Protein AF-A0A351TGR1-F1 (afdb_monomer_lite)

Structure (mmCIF, N/CA/C/O backbone):
data_AF-A0A351TGR1-F1
#
_entry.id   AF-A0A351TGR1-F1
#
loop_
_atom_site.group_PDB
_atom_site.id
_atom_site.type_symbol
_atom_site.label_atom_id
_atom_site.label_alt_id
_atom_site.label_comp_id
_atom_site.label_asym_id
_atom_site.label_entity_id
_atom_site.label_seq_id
_atom_site.pdbx_PDB_ins_code
_atom_site.Cartn_x
_atom_site.Cartn_y
_atom_site.Cartn_z
_atom_site.occupancy
_atom_site.B_iso_or_equiv
_atom_site.auth_seq_id
_atom_site.auth_comp_id
_atom_site.auth_asym_id
_atom_site.auth_atom_id
_atom_site.pdbx_PDB_model_num
ATOM 1 N N . MET A 1 1 ? -14.514 -17.750 20.658 1.00 65.75 1 MET A N 1
ATOM 2 C CA . MET A 1 1 ? -14.530 -16.824 19.511 1.00 65.75 1 MET A CA 1
ATOM 3 C C . MET A 1 1 ? -13.493 -17.333 18.534 1.00 65.75 1 MET A C 1
ATOM 5 O O . MET A 1 1 ? -12.395 -17.645 18.977 1.00 65.75 1 MET A O 1
ATOM 9 N N . THR A 1 2 ? -13.863 -17.514 17.273 1.00 87.12 2 THR A N 1
ATOM 10 C CA . THR A 1 2 ? -12.945 -17.979 16.228 1.00 87.12 2 THR A CA 1
ATOM 11 C C . THR A 1 2 ? -12.500 -16.753 15.448 1.00 87.12 2 THR A C 1
ATOM 13 O O . THR A 1 2 ? -13.351 -15.950 15.073 1.00 87.12 2 THR A O 1
ATOM 16 N N . ILE A 1 3 ? -11.196 -16.579 15.259 1.00 91.75 3 ILE A N 1
ATOM 17 C CA . ILE A 1 3 ? -10.653 -15.499 14.432 1.00 91.75 3 ILE A CA 1
ATOM 18 C C . ILE A 1 3 ? -10.722 -15.990 12.978 1.00 91.75 3 ILE A C 1
ATOM 20 O O . ILE A 1 3 ? -10.218 -17.086 12.720 1.00 91.75 3 ILE A O 1
ATOM 24 N N . PRO A 1 4 ? -11.380 -15.274 12.050 1.00 94.56 4 PRO A N 1
ATOM 25 C CA . PRO A 1 4 ? -11.335 -15.621 10.634 1.00 94.56 4 PRO A CA 1
ATOM 26 C C . PRO A 1 4 ? -9.905 -15.537 10.097 1.00 94.56 4 PRO A C 1
ATOM 28 O O . PRO A 1 4 ? -9.169 -14.621 10.449 1.00 94.56 4 PRO A O 1
ATOM 31 N N . VAL A 1 5 ? -9.515 -16.493 9.254 1.00 95.81 5 VAL A N 1
ATOM 32 C CA . VAL A 1 5 ? -8.155 -16.592 8.706 1.00 95.81 5 VAL A CA 1
ATOM 33 C C . VAL A 1 5 ? -8.234 -16.797 7.196 1.00 95.81 5 VAL A C 1
ATOM 35 O O . VAL A 1 5 ? -9.019 -17.624 6.729 1.00 95.81 5 VAL A O 1
ATOM 38 N N . CYS A 1 6 ? -7.418 -16.045 6.458 1.00 96.19 6 CYS A N 1
ATOM 39 C CA . CYS A 1 6 ? -7.123 -16.232 5.038 1.00 96.19 6 CYS A CA 1
ATOM 40 C C . CYS A 1 6 ? -5.662 -16.687 4.943 1.00 96.19 6 CYS A C 1
ATOM 42 O O . CYS A 1 6 ? -4.825 -16.160 5.673 1.00 96.19 6 CYS A O 1
ATOM 44 N N . LEU A 1 7 ? -5.367 -17.655 4.082 1.00 95.75 7 LEU A N 1
ATOM 45 C CA . LEU A 1 7 ? -4.000 -17.959 3.667 1.00 95.75 7 LEU A CA 1
ATOM 46 C C . LEU A 1 7 ? -3.906 -17.587 2.195 1.00 95.75 7 LEU A C 1
ATOM 48 O O . LEU A 1 7 ? -4.813 -17.929 1.433 1.00 95.75 7 LEU A O 1
ATOM 52 N N . VAL A 1 8 ? -2.843 -16.884 1.840 1.00 94.75 8 VAL A N 1
ATOM 53 C CA . VAL A 1 8 ? -2.588 -16.375 0.493 1.00 94.75 8 VAL A CA 1
ATOM 54 C C . VAL A 1 8 ? -1.218 -16.832 0.017 1.00 94.75 8 VAL A C 1
ATOM 56 O O . VAL A 1 8 ? -0.392 -17.229 0.842 1.00 94.75 8 VAL A O 1
ATOM 59 N N . GLU A 1 9 ? -1.012 -16.840 -1.297 1.00 91.94 9 GLU A N 1
ATOM 60 C CA . GLU A 1 9 ? 0.265 -17.240 -1.895 1.00 91.94 9 GLU A CA 1
ATOM 61 C C . GLU A 1 9 ? 1.221 -16.052 -1.994 1.00 91.94 9 GLU A C 1
ATOM 63 O O . GLU A 1 9 ? 2.366 -16.160 -1.567 1.00 91.94 9 GLU A O 1
ATOM 68 N N . GLU A 1 10 ? 0.729 -14.920 -2.498 1.00 91.69 10 GLU A N 1
ATOM 69 C CA . GLU A 1 10 ? 1.489 -13.677 -2.645 1.00 91.69 10 GLU A CA 1
ATOM 70 C C . GLU A 1 10 ? 0.967 -12.614 -1.681 1.00 91.69 10 GLU A C 1
ATOM 72 O O . GLU A 1 10 ? -0.229 -12.530 -1.397 1.00 91.69 10 GLU A O 1
ATOM 77 N N . HIS A 1 11 ? 1.848 -11.753 -1.184 1.00 92.00 11 HIS A N 1
ATOM 78 C CA . HIS A 1 11 ? 1.487 -10.853 -0.091 1.00 92.00 11 HIS A CA 1
ATOM 79 C C . HIS A 1 11 ? 0.409 -9.822 -0.454 1.00 92.00 11 HIS A C 1
ATOM 81 O O . HIS A 1 11 ? -0.517 -9.588 0.326 1.00 92.00 11 HIS A O 1
ATOM 87 N N . HIS A 1 12 ? 0.419 -9.307 -1.690 1.00 95.25 12 HIS A N 1
ATOM 88 C CA . HIS A 1 12 ? -0.613 -8.375 -2.167 1.00 95.25 12 HIS A CA 1
ATOM 89 C C . HIS A 1 12 ? -2.033 -8.959 -2.176 1.00 95.25 12 HIS A C 1
ATOM 91 O O . HIS A 1 12 ? -3.015 -8.214 -2.220 1.00 95.25 12 HIS A O 1
ATOM 97 N N . GLU A 1 13 ? -2.179 -10.285 -2.126 1.00 97.50 13 GLU A N 1
ATOM 98 C CA . GLU A 1 13 ? -3.476 -10.964 -2.102 1.00 97.50 13 GLU A CA 1
ATOM 99 C C . GLU A 1 13 ? -4.213 -10.727 -0.778 1.00 97.50 13 GLU A C 1
ATOM 101 O O . GLU A 1 13 ? -5.445 -10.834 -0.717 1.00 97.50 13 GLU A O 1
ATOM 106 N N . ALA A 1 14 ? -3.490 -10.308 0.271 1.00 97.38 14 ALA A N 1
ATOM 107 C CA . ALA A 1 14 ? -4.081 -9.818 1.511 1.00 97.38 14 ALA A CA 1
ATOM 108 C C . ALA A 1 14 ? -5.154 -8.751 1.235 1.00 97.38 14 ALA A C 1
ATOM 110 O O . ALA A 1 14 ? -6.211 -8.767 1.873 1.00 97.38 14 ALA A O 1
ATOM 111 N N . TYR A 1 15 ? -4.948 -7.908 0.215 1.00 98.06 15 TYR A N 1
ATOM 112 C CA . TYR A 1 15 ? -5.901 -6.885 -0.204 1.00 98.06 15 TYR A CA 1
ATOM 113 C C . TYR A 1 15 ? -7.293 -7.457 -0.502 1.00 98.06 15 TYR A C 1
ATOM 115 O O . TYR A 1 15 ? -8.290 -7.012 0.078 1.00 98.06 15 TYR A O 1
ATOM 123 N N . PHE A 1 16 ? -7.398 -8.487 -1.352 1.00 98.00 16 PHE A N 1
ATOM 124 C CA . PHE A 1 16 ? -8.707 -9.074 -1.636 1.00 98.00 16 PHE A CA 1
ATOM 125 C C . PHE A 1 16 ? -9.240 -9.889 -0.452 1.00 98.00 16 PHE A C 1
ATOM 127 O O . PHE A 1 16 ? -10.457 -9.980 -0.287 1.00 98.00 16 PHE A O 1
ATOM 134 N N . CYS A 1 17 ? -8.384 -10.456 0.412 1.00 97.88 17 CYS A N 1
ATOM 135 C CA . CYS A 1 17 ? -8.853 -11.125 1.631 1.00 97.88 17 CYS A CA 1
ATOM 136 C C . CYS A 1 17 ? -9.527 -10.124 2.579 1.00 97.88 17 CYS A C 1
ATOM 138 O O . CYS A 1 17 ? -10.536 -10.461 3.200 1.00 97.88 17 CYS A O 1
ATOM 140 N N . TRP A 1 18 ? -9.043 -8.881 2.659 1.00 98.06 18 TRP A N 1
ATOM 141 C CA . TRP A 1 18 ? -9.711 -7.845 3.444 1.00 98.06 18 TRP A CA 1
ATOM 142 C C . TRP A 1 18 ? -11.089 -7.491 2.872 1.00 98.06 18 TRP A C 1
ATOM 144 O O . TRP A 1 18 ? -12.058 -7.423 3.629 1.00 98.06 18 TRP A O 1
ATOM 154 N N . HIS A 1 19 ? -11.218 -7.381 1.545 1.00 97.94 19 HIS A N 1
ATOM 155 C CA . HIS A 1 19 ? -12.521 -7.214 0.880 1.00 97.94 19 HIS A CA 1
ATOM 156 C C . HIS A 1 19 ? -13.446 -8.415 1.110 1.00 97.94 19 HIS A C 1
ATOM 158 O O . HIS A 1 19 ? -14.636 -8.246 1.369 1.00 97.94 19 HIS A O 1
ATOM 164 N N . TYR A 1 20 ? -12.908 -9.637 1.121 1.00 97.50 20 TYR A N 1
ATOM 165 C CA . TYR A 1 20 ? -13.669 -10.823 1.512 1.00 97.50 20 TYR A CA 1
ATOM 166 C C . TYR A 1 20 ? -14.165 -10.729 2.961 1.00 97.50 20 TYR A C 1
ATOM 168 O O . TYR A 1 20 ? -15.315 -11.064 3.244 1.00 97.50 20 TYR A O 1
ATOM 176 N N . PHE A 1 21 ? -13.341 -10.245 3.893 1.00 96.62 21 PHE A N 1
ATOM 177 C CA . PHE A 1 21 ? -13.750 -10.041 5.285 1.00 96.62 21 PHE A CA 1
ATOM 178 C C . PHE A 1 21 ? -14.812 -8.943 5.428 1.00 96.62 21 PHE A C 1
ATOM 180 O O . PHE A 1 21 ? -15.723 -9.094 6.247 1.00 96.62 21 PHE A O 1
ATOM 187 N N . MET A 1 22 ? -14.743 -7.881 4.620 1.00 96.44 22 MET A N 1
ATOM 188 C CA . MET A 1 22 ? -15.777 -6.843 4.538 1.00 96.44 22 MET A CA 1
ATOM 189 C C . MET A 1 22 ? -17.104 -7.395 4.011 1.00 96.44 22 MET A C 1
ATOM 191 O O . MET A 1 22 ? -18.144 -7.152 4.622 1.00 96.44 22 MET A O 1
ATOM 195 N N . ASP A 1 23 ? -17.078 -8.175 2.926 1.00 96.81 23 ASP A N 1
ATOM 196 C CA . ASP A 1 23 ? -18.268 -8.805 2.332 1.00 96.81 23 ASP A CA 1
ATOM 197 C C . ASP A 1 23 ? -18.972 -9.755 3.317 1.00 96.81 23 ASP A C 1
ATOM 199 O O . ASP A 1 23 ? -20.179 -9.992 3.229 1.00 96.81 23 ASP A O 1
ATOM 203 N N . ARG A 1 24 ? -18.215 -10.306 4.273 1.00 96.06 24 ARG A N 1
ATOM 204 C CA . ARG A 1 24 ? -18.706 -11.168 5.358 1.00 96.06 24 ARG A CA 1
ATOM 205 C C . ARG A 1 24 ? -19.072 -10.419 6.639 1.00 96.06 24 ARG A C 1
ATOM 207 O O . ARG A 1 24 ? -19.492 -11.070 7.595 1.00 96.06 24 ARG A O 1
ATOM 214 N N . GLU A 1 25 ? -18.900 -9.099 6.667 1.00 95.19 25 GLU A N 1
ATOM 215 C CA . GLU A 1 25 ? -19.106 -8.243 7.842 1.00 95.19 25 GLU A CA 1
ATOM 216 C C . GLU A 1 25 ? -18.267 -8.672 9.065 1.00 95.19 25 GLU A C 1
ATOM 218 O O . GLU A 1 25 ? -18.661 -8.480 10.215 1.00 95.19 25 GLU A O 1
ATOM 223 N N . TRP A 1 26 ? -17.097 -9.278 8.834 1.00 94.88 26 TRP A N 1
ATOM 224 C CA . TRP A 1 26 ? -16.157 -9.648 9.901 1.00 94.88 26 TRP A CA 1
ATOM 225 C C . TRP A 1 26 ? -15.285 -8.477 10.348 1.00 94.88 26 TRP A C 1
ATOM 227 O O . TRP A 1 26 ? -14.820 -8.460 11.487 1.00 94.88 26 TRP A O 1
ATOM 237 N N . ILE A 1 27 ? -15.091 -7.501 9.460 1.00 95.25 27 ILE A N 1
ATOM 238 C CA . ILE A 1 27 ? -14.430 -6.224 9.729 1.00 95.25 27 ILE A CA 1
ATOM 239 C C . ILE A 1 27 ? -15.320 -5.074 9.249 1.00 95.25 27 ILE A C 1
ATOM 241 O O . ILE A 1 27 ? -16.261 -5.282 8.477 1.00 95.25 27 ILE A O 1
ATOM 245 N N . GLY A 1 28 ? -15.050 -3.857 9.724 1.00 94.62 28 GLY A N 1
ATOM 246 C CA . GLY A 1 28 ? -15.760 -2.668 9.262 1.00 94.62 28 GLY A CA 1
ATOM 247 C C . GLY A 1 28 ? -15.398 -2.321 7.818 1.00 94.62 28 GLY A C 1
ATOM 248 O O . GLY A 1 28 ? -14.342 -2.706 7.324 1.00 94.62 28 GLY A O 1
ATOM 249 N N . LYS A 1 29 ? -16.252 -1.541 7.148 1.00 95.69 29 LYS A N 1
ATOM 250 C CA . LYS A 1 29 ? -15.958 -1.019 5.799 1.00 95.69 29 LYS A CA 1
ATOM 251 C C . LYS A 1 29 ? -14.927 0.113 5.799 1.00 95.69 29 LYS A C 1
ATOM 253 O O . LYS A 1 29 ? -14.356 0.414 4.764 1.00 95.69 29 LYS A O 1
ATOM 258 N N . GLU A 1 30 ? -14.714 0.750 6.946 1.00 95.94 30 GLU A N 1
ATOM 259 C CA . GLU A 1 30 ? -13.756 1.838 7.114 1.00 95.94 30 GLU A CA 1
ATOM 260 C C . GLU A 1 30 ? -13.230 1.884 8.552 1.00 95.94 30 GLU A C 1
ATOM 262 O O . GLU A 1 30 ? -13.882 1.403 9.484 1.00 95.94 30 GLU A O 1
ATOM 267 N N . GLY A 1 31 ? -12.065 2.506 8.737 1.00 95.94 31 GLY A N 1
ATOM 268 C CA . GLY A 1 31 ? -11.538 2.858 10.057 1.00 95.94 31 GLY A CA 1
ATOM 269 C C . GLY A 1 31 ? -10.998 1.689 10.883 1.00 95.94 31 GLY A C 1
ATOM 270 O O . GLY A 1 31 ? -10.924 1.806 12.107 1.00 95.94 31 GLY A O 1
ATOM 271 N N . ASN A 1 32 ? -10.633 0.579 10.239 1.00 97.88 32 ASN A N 1
ATOM 272 C CA . ASN A 1 32 ? -9.995 -0.551 10.906 1.00 97.88 32 ASN A CA 1
ATOM 273 C C . ASN A 1 32 ? -8.517 -0.249 11.211 1.00 97.88 32 ASN A C 1
ATOM 275 O O . ASN A 1 32 ? -7.886 0.617 10.597 1.00 97.88 32 ASN A O 1
ATOM 279 N N . TYR A 1 33 ? -7.950 -1.021 12.132 1.00 97.44 33 TYR A N 1
ATOM 280 C CA . TYR A 1 33 ? -6.531 -1.017 12.460 1.00 97.44 33 TYR A CA 1
ATOM 281 C C . TYR A 1 33 ? -5.835 -2.166 11.737 1.00 97.44 33 TYR A C 1
ATOM 283 O O . TYR A 1 33 ? -6.185 -3.325 11.957 1.00 97.44 33 TYR A O 1
ATOM 291 N N . LEU A 1 34 ? -4.826 -1.859 10.926 1.00 97.69 34 LEU A N 1
ATOM 292 C CA . LEU A 1 34 ? -3.947 -2.862 10.333 1.00 97.69 34 LEU A CA 1
ATOM 293 C C . LEU A 1 34 ? -2.714 -3.035 11.220 1.00 97.69 34 LEU A C 1
ATOM 295 O O . LEU A 1 34 ? -1.944 -2.091 11.398 1.00 97.69 34 LEU A O 1
ATOM 299 N N . LEU A 1 35 ? -2.524 -4.230 11.775 1.00 95.38 35 LEU A N 1
ATOM 300 C CA . LEU A 1 35 ? -1.245 -4.664 12.326 1.00 95.38 35 LEU A CA 1
ATOM 301 C C . LEU A 1 35 ? -0.582 -5.572 11.299 1.00 95.38 35 LEU A C 1
ATOM 303 O O . LEU A 1 35 ? -1.032 -6.694 11.098 1.00 95.38 35 LEU A O 1
ATOM 307 N N . HIS A 1 36 ? 0.472 -5.065 10.681 1.00 95.25 36 HIS A N 1
ATOM 308 C CA . HIS A 1 36 ? 1.163 -5.705 9.580 1.00 95.25 36 HIS A CA 1
ATOM 309 C C . HIS A 1 36 ? 2.588 -6.078 10.002 1.00 95.25 36 HIS A C 1
ATOM 311 O O . HIS A 1 36 ? 3.359 -5.232 10.480 1.00 95.25 36 HIS A O 1
ATOM 317 N N . ILE A 1 37 ? 2.894 -7.367 9.904 1.00 92.75 37 ILE A N 1
ATOM 318 C CA . ILE A 1 37 ? 4.156 -7.979 10.311 1.00 92.75 37 ILE A CA 1
ATOM 319 C C . ILE A 1 37 ? 4.870 -8.450 9.051 1.00 92.75 37 ILE A C 1
ATOM 321 O O . ILE A 1 37 ? 4.437 -9.415 8.434 1.00 92.75 37 ILE A O 1
ATOM 325 N N . ASP A 1 38 ? 5.957 -7.767 8.718 1.00 91.19 38 ASP A N 1
ATOM 326 C CA . ASP A 1 38 ? 6.727 -7.984 7.495 1.00 91.19 38 ASP A CA 1
ATOM 327 C C . ASP A 1 38 ? 8.158 -7.449 7.686 1.00 91.19 38 ASP A C 1
ATOM 329 O O . ASP A 1 38 ? 8.425 -6.685 8.618 1.00 91.19 38 ASP A O 1
ATOM 333 N N . HIS A 1 39 ? 9.114 -7.885 6.869 1.00 85.44 39 HIS A N 1
ATOM 334 C CA . HIS A 1 39 ? 10.438 -7.288 6.739 1.00 85.44 39 HIS A CA 1
ATOM 335 C C . HIS A 1 39 ? 10.427 -5.980 5.921 1.00 85.44 39 HIS A C 1
ATOM 337 O O . HIS A 1 39 ? 11.289 -5.110 6.106 1.00 85.44 39 HIS A O 1
ATOM 343 N N . HIS A 1 40 ? 9.475 -5.839 5.009 1.00 86.06 40 HIS A N 1
ATOM 344 C CA . HIS A 1 40 ? 9.216 -4.726 4.109 1.00 86.06 40 HIS A CA 1
ATOM 345 C C . HIS A 1 40 ? 8.074 -3.858 4.642 1.00 86.06 40 HIS A C 1
ATOM 347 O O . HIS A 1 40 ? 7.426 -4.190 5.627 1.00 86.06 40 HIS A O 1
ATOM 353 N N . ASP A 1 41 ? 7.938 -2.636 4.117 1.00 84.88 41 ASP A N 1
ATOM 354 C CA . ASP A 1 41 ? 6.893 -1.726 4.596 1.00 84.88 41 ASP A CA 1
ATOM 355 C C . ASP A 1 41 ? 5.644 -1.671 3.724 1.00 84.88 41 ASP A C 1
ATOM 357 O O . ASP A 1 41 ? 4.678 -1.063 4.173 1.00 84.88 41 ASP A O 1
ATOM 361 N N . ASP A 1 42 ? 5.682 -2.265 2.528 1.00 89.81 42 ASP A N 1
ATOM 362 C CA . ASP A 1 42 ? 4.601 -2.430 1.538 1.00 89.81 42 ASP A CA 1
ATOM 363 C C . ASP A 1 42 ? 3.731 -1.195 1.287 1.00 89.81 42 ASP A C 1
ATOM 365 O O . ASP A 1 42 ? 2.539 -1.243 0.971 1.00 89.81 42 ASP A O 1
ATOM 369 N N . LEU A 1 43 ? 4.377 -0.038 1.424 1.00 90.38 43 LEU A N 1
ATOM 370 C CA . LEU A 1 43 ? 3.815 1.293 1.231 1.00 90.38 43 LEU A CA 1
ATOM 371 C C . LEU A 1 43 ? 4.482 2.002 0.045 1.00 90.38 43 LEU A C 1
ATOM 373 O O . LEU A 1 43 ? 4.566 3.237 0.025 1.00 90.38 43 LEU A O 1
ATOM 377 N N . ALA A 1 44 ? 5.003 1.253 -0.930 1.00 88.38 44 ALA A N 1
ATOM 378 C CA . ALA A 1 44 ? 5.564 1.850 -2.131 1.00 88.38 44 ALA A CA 1
ATOM 379 C C . ALA A 1 44 ? 4.479 2.621 -2.903 1.00 88.38 44 ALA A C 1
ATOM 381 O O . ALA A 1 44 ? 3.297 2.289 -2.889 1.00 88.38 44 ALA A O 1
ATOM 382 N N . VAL A 1 45 ? 4.889 3.699 -3.572 1.00 85.00 45 VAL A N 1
ATOM 383 C CA . VAL A 1 45 ? 3.996 4.544 -4.377 1.00 85.00 45 VAL A CA 1
ATOM 384 C C . VAL A 1 45 ? 4.421 4.437 -5.843 1.00 85.00 45 VAL A C 1
ATOM 386 O O . VAL A 1 45 ? 5.179 5.289 -6.318 1.00 85.00 45 VAL A O 1
ATOM 389 N N . PRO A 1 46 ? 4.011 3.381 -6.565 1.00 79.75 46 PRO A N 1
ATOM 390 C CA . PRO A 1 46 ? 4.231 3.289 -8.001 1.00 79.75 46 PRO A CA 1
ATOM 391 C C . PRO A 1 46 ? 3.274 4.215 -8.770 1.00 79.75 46 PRO A C 1
ATOM 393 O O . PRO A 1 46 ? 2.372 4.848 -8.212 1.00 79.75 46 PRO A O 1
ATOM 396 N N . CYS A 1 47 ? 3.442 4.250 -10.091 1.00 81.75 47 CYS A N 1
ATOM 397 C CA . CYS A 1 47 ? 2.354 4.653 -10.972 1.00 81.75 47 CYS A CA 1
ATOM 398 C C . CYS A 1 47 ? 1.440 3.440 -11.176 1.00 81.75 47 CYS A C 1
ATOM 400 O O . CYS A 1 47 ? 1.815 2.495 -11.865 1.00 81.75 47 CYS A O 1
ATOM 402 N N . TYR A 1 48 ? 0.257 3.464 -10.565 1.00 84.44 48 TYR A N 1
ATOM 403 C CA . TYR A 1 48 ? -0.684 2.339 -10.583 1.00 84.44 48 TYR A CA 1
ATOM 404 C C . TYR A 1 48 ? -1.395 2.177 -11.935 1.00 84.44 48 TYR A C 1
ATOM 406 O O . TYR A 1 48 ? -2.036 1.165 -12.180 1.00 84.44 48 TYR A O 1
ATOM 414 N N . HIS A 1 49 ? -1.340 3.181 -12.820 1.00 84.06 49 HIS A N 1
ATOM 415 C CA . HIS A 1 49 ? -2.095 3.187 -14.083 1.00 84.06 49 HIS A CA 1
ATOM 416 C C . HIS A 1 49 ? -3.604 2.885 -13.908 1.00 84.06 49 HIS A C 1
ATOM 418 O O . HIS A 1 49 ? -4.245 2.339 -14.804 1.00 84.06 49 HIS A O 1
ATOM 424 N N . TRP A 1 50 ? -4.185 3.285 -12.768 1.00 89.62 50 TRP A N 1
ATOM 425 C CA . TRP A 1 50 ? -5.569 2.993 -12.386 1.00 89.62 50 TRP A CA 1
ATOM 426 C C . TRP A 1 50 ? -6.384 4.246 -12.062 1.00 89.62 50 TRP A C 1
ATOM 428 O O . TRP A 1 50 ? -5.870 5.197 -11.486 1.00 89.62 50 TRP A O 1
ATOM 438 N N . ASP A 1 51 ? -7.678 4.239 -12.380 1.00 90.00 51 ASP A N 1
ATOM 439 C CA . ASP A 1 51 ? -8.598 5.312 -11.998 1.00 90.00 51 ASP A CA 1
ATOM 440 C C . ASP A 1 51 ? -9.088 5.128 -10.553 1.00 90.00 51 ASP A C 1
ATOM 442 O O . ASP A 1 51 ? -10.019 4.371 -10.276 1.00 90.00 51 ASP A O 1
ATOM 446 N N . PHE A 1 52 ? -8.495 5.880 -9.625 1.00 89.62 52 PHE A N 1
ATOM 447 C CA . PHE A 1 52 ? -8.839 5.855 -8.200 1.00 89.62 52 PHE A CA 1
ATOM 448 C C . PHE A 1 52 ? -10.248 6.382 -7.865 1.00 89.62 52 PHE A C 1
ATOM 450 O O . PHE A 1 52 ? -10.658 6.332 -6.706 1.00 89.62 52 PHE A O 1
ATOM 457 N N . SER A 1 53 ? -11.031 6.863 -8.837 1.00 86.69 53 SER A N 1
ATOM 458 C CA . SER A 1 53 ? -12.474 7.068 -8.640 1.00 86.69 53 SER A CA 1
ATOM 459 C C . SER A 1 53 ? -13.282 5.763 -8.706 1.00 86.69 53 SER A C 1
ATOM 461 O O . SER A 1 53 ? -14.457 5.744 -8.338 1.00 86.69 53 SER A O 1
ATOM 463 N N . ARG A 1 54 ? -12.652 4.664 -9.140 1.00 90.00 54 ARG A N 1
ATOM 464 C CA . ARG A 1 54 ? -13.251 3.342 -9.356 1.00 90.00 54 ARG A CA 1
ATOM 465 C C . ARG A 1 54 ? -12.558 2.281 -8.501 1.00 90.00 54 ARG A C 1
ATOM 467 O O . ARG A 1 54 ? -12.002 1.318 -9.023 1.00 90.00 54 ARG A O 1
ATOM 474 N N . MET A 1 55 ? -12.562 2.483 -7.187 1.00 93.62 55 MET A N 1
ATOM 475 C CA . MET A 1 55 ? -12.053 1.478 -6.248 1.00 93.62 55 MET A CA 1
ATOM 476 C C . MET A 1 55 ? -12.951 0.230 -6.228 1.00 93.62 55 MET A C 1
ATOM 478 O O . MET A 1 55 ? -14.159 0.367 -6.454 1.00 93.62 55 MET A O 1
ATOM 482 N N . PRO A 1 56 ? -12.395 -0.963 -5.951 1.00 95.62 56 PRO A N 1
ATOM 483 C CA . PRO A 1 56 ? -13.175 -2.189 -5.816 1.00 95.62 56 PRO A CA 1
ATOM 484 C C . PRO A 1 56 ? -14.282 -2.066 -4.767 1.00 95.62 56 PRO A C 1
ATOM 486 O O . PRO A 1 56 ? -14.053 -1.558 -3.671 1.00 95.62 56 PRO A O 1
ATOM 489 N N . GLY A 1 57 ? -15.486 -2.539 -5.090 1.00 93.75 57 GLY A N 1
ATOM 490 C CA . GLY A 1 57 ? -16.628 -2.517 -4.172 1.00 93.75 57 GLY A CA 1
ATOM 491 C C . GLY A 1 57 ? -16.913 -3.842 -3.460 1.00 93.75 57 GLY A C 1
ATOM 492 O O . GLY A 1 57 ? -17.819 -3.887 -2.628 1.00 93.75 57 GLY A O 1
ATOM 493 N N . ASN A 1 58 ? -16.224 -4.923 -3.833 1.00 95.50 58 ASN A N 1
ATOM 494 C CA . ASN A 1 58 ? -16.415 -6.277 -3.305 1.00 95.50 58 ASN A CA 1
ATOM 495 C C . ASN A 1 58 ? -15.180 -7.154 -3.565 1.00 95.50 58 ASN A C 1
ATOM 497 O O . ASN A 1 58 ? -14.312 -6.806 -4.369 1.00 95.50 58 ASN A O 1
ATOM 501 N N . TYR A 1 59 ? -15.159 -8.346 -2.964 1.00 96.75 59 TYR A N 1
ATOM 502 C CA . TYR A 1 59 ? -14.092 -9.340 -3.110 1.00 96.75 59 TYR A CA 1
ATOM 503 C C . TYR A 1 59 ? -13.699 -9.632 -4.563 1.00 96.75 59 TYR A C 1
ATOM 505 O O . TYR A 1 59 ? -12.514 -9.684 -4.877 1.00 96.75 59 TYR A O 1
ATOM 513 N N . ARG A 1 60 ? -14.668 -9.830 -5.468 1.00 96.94 60 ARG A N 1
ATOM 514 C CA . ARG A 1 60 ? -14.360 -10.213 -6.855 1.00 96.94 60 ARG A CA 1
ATOM 515 C C . ARG A 1 60 ? -13.662 -9.079 -7.602 1.00 96.94 60 ARG A C 1
ATOM 517 O O . ARG A 1 60 ? -12.691 -9.331 -8.302 1.00 96.94 60 ARG A O 1
ATOM 524 N N . GLU A 1 61 ? -14.141 -7.852 -7.435 1.00 97.38 61 GLU A N 1
ATOM 525 C CA . GLU A 1 61 ? -13.487 -6.674 -8.013 1.00 97.38 61 GLU A CA 1
ATOM 526 C C . GLU A 1 61 ? -12.100 -6.443 -7.401 1.00 97.38 61 GLU A C 1
ATOM 528 O O . GLU A 1 61 ? -11.188 -6.017 -8.104 1.00 97.38 61 GLU A O 1
ATOM 533 N N . ALA A 1 62 ? -11.916 -6.762 -6.116 1.00 97.81 62 ALA A N 1
ATOM 534 C CA . ALA A 1 62 ? -10.622 -6.653 -5.450 1.00 97.81 62 ALA A CA 1
ATOM 535 C C . ALA A 1 62 ? -9.611 -7.673 -5.991 1.00 97.81 62 ALA A C 1
ATOM 537 O O . ALA A 1 62 ? -8.444 -7.332 -6.149 1.00 97.81 62 ALA A O 1
ATOM 538 N N . VAL A 1 63 ? -10.050 -8.888 -6.339 1.00 97.94 63 VAL A N 1
ATOM 539 C CA . VAL A 1 63 ? -9.208 -9.883 -7.028 1.00 97.94 63 VAL A CA 1
ATOM 540 C C . VAL A 1 63 ? -8.720 -9.344 -8.375 1.00 97.94 63 VAL A C 1
ATOM 542 O O . VAL A 1 63 ? -7.526 -9.402 -8.660 1.00 97.94 63 VAL A O 1
ATOM 545 N N . ASP A 1 64 ? -9.623 -8.786 -9.188 1.00 96.12 64 ASP A N 1
ATOM 546 C CA . ASP A 1 64 ? -9.252 -8.209 -10.486 1.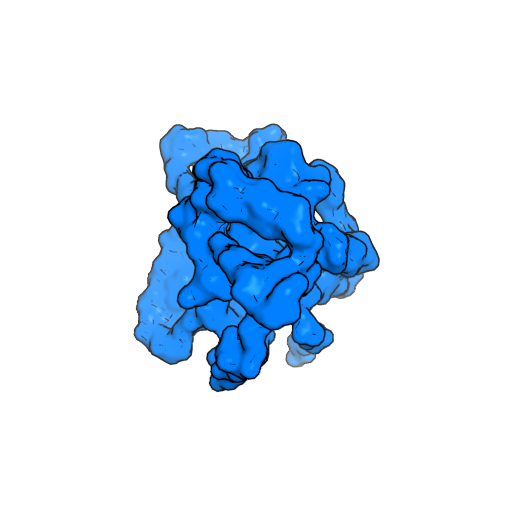00 96.12 64 ASP A CA 1
ATOM 547 C C . ASP A 1 64 ? -8.273 -7.037 -10.317 1.00 96.12 64 ASP A C 1
ATOM 549 O O . ASP A 1 64 ? -7.308 -6.923 -11.069 1.00 96.12 64 ASP A O 1
ATOM 553 N N . PHE A 1 65 ? -8.500 -6.189 -9.312 1.00 96.31 65 PHE A N 1
ATOM 554 C CA . PHE A 1 65 ? -7.637 -5.053 -9.002 1.00 96.31 65 PHE A CA 1
ATOM 555 C C . PHE A 1 65 ? -6.235 -5.487 -8.565 1.00 96.31 65 PHE A C 1
ATOM 557 O O . PHE A 1 65 ? -5.256 -4.976 -9.100 1.00 96.31 65 PHE A O 1
ATOM 564 N N . VAL A 1 66 ? -6.130 -6.471 -7.669 1.00 96.44 66 VAL A N 1
ATOM 565 C CA . VAL A 1 66 ? -4.849 -7.018 -7.201 1.00 96.44 66 VAL A CA 1
ATOM 566 C C . VAL A 1 66 ? -3.989 -7.471 -8.377 1.00 96.44 66 VAL A C 1
ATOM 568 O O . VAL A 1 66 ? -2.903 -6.938 -8.572 1.00 96.44 66 VAL A O 1
ATOM 571 N N . TYR A 1 67 ? -4.495 -8.370 -9.223 1.00 95.88 67 TYR A N 1
ATOM 572 C CA . TYR A 1 67 ? -3.675 -8.958 -10.288 1.00 95.88 67 TYR A CA 1
ATOM 573 C C . TYR A 1 67 ? -3.440 -8.042 -11.498 1.00 95.88 67 TYR A C 1
ATOM 575 O O . TYR A 1 67 ? -2.572 -8.335 -12.320 1.00 95.88 67 TYR A O 1
ATOM 583 N N . GLN A 1 68 ? -4.213 -6.964 -11.655 1.00 93.69 68 GLN A N 1
ATOM 584 C CA . GLN A 1 68 ? -4.040 -6.020 -12.768 1.00 93.69 68 GLN A CA 1
ATOM 585 C C . GLN A 1 68 ? -3.236 -4.776 -12.390 1.00 93.69 68 GLN A C 1
ATOM 587 O O . GLN A 1 68 ? -2.698 -4.124 -13.286 1.00 93.69 68 GLN A O 1
ATOM 592 N N . VAL A 1 69 ? -3.199 -4.418 -11.104 1.00 92.88 69 VAL A N 1
ATOM 593 C CA . VAL A 1 69 ? -2.752 -3.091 -10.661 1.00 92.88 69 VAL A CA 1
ATOM 594 C C . VAL A 1 69 ? -1.702 -3.153 -9.563 1.00 92.88 69 VAL A C 1
ATOM 596 O O . VAL A 1 69 ? -0.783 -2.336 -9.583 1.00 92.88 69 VAL A O 1
ATOM 599 N N . LEU A 1 70 ? -1.847 -4.060 -8.595 1.00 94.25 70 LEU A N 1
ATOM 600 C CA . LEU A 1 70 ? -1.044 -4.027 -7.376 1.00 94.25 70 LEU A CA 1
ATOM 601 C C . LEU A 1 70 ? 0.232 -4.852 -7.518 1.00 94.25 70 LEU A C 1
ATOM 603 O O . LEU A 1 70 ? 0.233 -5.969 -8.035 1.00 94.25 70 LEU A O 1
ATOM 607 N N . GLY A 1 71 ? 1.327 -4.292 -7.025 1.00 91.19 71 GLY A N 1
ATOM 608 C CA . GLY A 1 71 ? 2.556 -5.010 -6.750 1.00 91.19 71 GLY A CA 1
ATOM 609 C C . GLY A 1 71 ? 2.559 -5.566 -5.328 1.00 91.19 71 GLY A C 1
ATOM 610 O O . GLY A 1 71 ? 1.834 -5.109 -4.444 1.00 91.19 71 GLY A O 1
ATOM 611 N N . VAL A 1 72 ? 3.441 -6.538 -5.085 1.00 89.69 72 VAL A N 1
ATOM 612 C CA . VAL A 1 72 ? 3.641 -7.130 -3.748 1.00 89.69 72 VAL A CA 1
ATOM 613 C C . VAL A 1 72 ? 4.028 -6.103 -2.675 1.00 89.69 72 VAL A C 1
ATOM 615 O O . VAL A 1 72 ? 3.742 -6.333 -1.517 1.00 89.69 72 VAL A O 1
ATOM 618 N N . ALA A 1 73 ? 4.584 -4.945 -3.054 1.00 90.38 73 ALA A N 1
ATOM 619 C CA . ALA A 1 73 ? 5.093 -3.934 -2.120 1.00 90.38 73 ALA A CA 1
ATOM 620 C C . ALA A 1 73 ? 4.288 -2.614 -2.084 1.00 90.38 73 ALA A C 1
ATOM 622 O O . ALA A 1 73 ? 4.784 -1.606 -1.573 1.00 90.38 73 ALA A O 1
ATOM 623 N N . ASP A 1 74 ? 3.090 -2.555 -2.679 1.00 93.06 74 ASP A N 1
ATOM 624 C CA . ASP A 1 74 ? 2.316 -1.301 -2.792 1.00 93.06 74 ASP A CA 1
ATOM 625 C C . ASP A 1 74 ? 0.824 -1.404 -2.423 1.00 93.06 74 ASP A C 1
ATOM 627 O O . ASP A 1 74 ? 0.114 -0.397 -2.400 1.00 93.06 74 ASP A O 1
ATOM 631 N N . PHE A 1 75 ? 0.341 -2.591 -2.058 1.00 95.69 75 PHE A N 1
ATOM 632 C CA . PHE A 1 75 ? -1.085 -2.870 -1.873 1.00 95.69 75 PHE A CA 1
ATOM 633 C C . PHE A 1 75 ? -1.726 -2.204 -0.639 1.00 95.69 75 PHE A C 1
ATOM 635 O O . PHE A 1 75 ? -2.950 -2.026 -0.599 1.00 95.69 75 PHE A O 1
ATOM 642 N N . ILE A 1 76 ? -0.942 -1.784 0.364 1.00 97.44 76 ILE A N 1
ATOM 643 C CA . ILE A 1 76 ? -1.482 -1.162 1.587 1.00 97.44 76 ILE A CA 1
ATOM 644 C C . ILE A 1 76 ? -2.041 0.237 1.302 1.00 97.44 76 ILE A C 1
ATOM 646 O O . ILE A 1 76 ? -3.073 0.625 1.859 1.00 97.44 76 ILE A O 1
ATOM 650 N N . LEU A 1 77 ? -1.387 1.031 0.450 1.00 96.38 77 LEU A N 1
ATOM 651 C CA . LEU A 1 77 ? -1.812 2.414 0.207 1.00 96.38 77 LEU A CA 1
ATOM 652 C C . LEU A 1 77 ? -3.186 2.519 -0.470 1.00 96.38 77 LEU A C 1
ATOM 654 O O . LEU A 1 77 ? -3.987 3.337 -0.012 1.00 96.38 77 LEU A O 1
ATOM 658 N N . PRO A 1 78 ? -3.528 1.705 -1.482 1.00 96.44 78 PRO A N 1
ATOM 659 C CA . PRO A 1 78 ? -4.892 1.611 -1.993 1.00 96.44 78 PRO A CA 1
ATOM 660 C C . PRO A 1 78 ? -5.931 1.300 -0.903 1.00 96.44 78 PRO A C 1
ATOM 662 O O . PRO A 1 78 ? -6.968 1.964 -0.864 1.00 96.44 78 PRO A O 1
ATOM 665 N N . ALA A 1 79 ? -5.627 0.396 0.039 1.00 97.38 79 ALA A N 1
ATOM 666 C CA . ALA A 1 79 ? -6.518 0.071 1.161 1.00 97.38 79 ALA A CA 1
ATOM 667 C C . ALA A 1 79 ? -6.679 1.242 2.148 1.00 97.38 79 ALA A C 1
ATOM 669 O O . ALA A 1 79 ? -7.757 1.513 2.681 1.00 97.38 79 ALA A O 1
ATOM 670 N N . VAL A 1 80 ? -5.612 2.006 2.372 1.00 97.44 80 VAL A N 1
ATOM 671 C CA . VAL A 1 80 ? -5.700 3.262 3.124 1.00 97.44 80 VAL A CA 1
ATOM 672 C C . VAL A 1 80 ? -6.546 4.285 2.365 1.00 97.44 80 VAL A C 1
ATOM 674 O O . VAL A 1 80 ? -7.347 4.983 2.983 1.00 97.44 80 VAL A O 1
ATOM 677 N N . TYR A 1 81 ? -6.396 4.388 1.042 1.00 96.06 81 TYR A N 1
ATOM 678 C CA . TYR A 1 81 ? -7.106 5.363 0.211 1.00 96.06 81 TYR A CA 1
ATOM 679 C C . TYR A 1 81 ? -8.624 5.145 0.220 1.00 96.06 81 TYR A C 1
ATOM 681 O O . TYR A 1 81 ? -9.380 6.106 0.368 1.00 96.06 81 TYR A O 1
ATOM 689 N N . GLU A 1 82 ? -9.080 3.893 0.163 1.00 95.00 82 GLU A N 1
ATOM 690 C CA . GLU A 1 82 ? -10.498 3.538 0.340 1.00 95.00 82 GLU A CA 1
ATOM 691 C C . GLU A 1 82 ? -10.988 3.664 1.796 1.00 95.00 82 GLU A C 1
ATOM 693 O O . GLU A 1 82 ? -12.155 3.410 2.081 1.00 95.00 82 GLU A O 1
ATOM 698 N N . LYS A 1 83 ? -10.120 4.121 2.712 1.00 95.81 83 LYS A N 1
ATOM 699 C CA . LYS A 1 83 ? -10.367 4.324 4.150 1.00 95.81 83 LYS A CA 1
ATOM 700 C C . LYS A 1 83 ? -10.580 3.038 4.939 1.00 95.81 83 LYS A C 1
ATOM 702 O O . LYS A 1 83 ? -10.979 3.114 6.106 1.00 95.81 83 LYS A O 1
ATOM 707 N N . LEU A 1 84 ? -10.258 1.882 4.359 1.00 97.56 84 LEU A N 1
ATOM 708 C CA . LEU A 1 84 ? -10.351 0.598 5.043 1.00 97.56 84 LEU A CA 1
ATOM 709 C C . LEU A 1 84 ? -9.530 0.609 6.335 1.00 97.56 84 LEU A C 1
ATOM 711 O O . LEU A 1 84 ? -10.026 0.180 7.380 1.00 97.56 84 LEU A O 1
ATOM 715 N N . PHE A 1 85 ? -8.328 1.191 6.274 1.00 98.06 85 PHE A N 1
ATOM 716 C CA . PHE A 1 85 ? -7.452 1.384 7.425 1.00 98.06 85 PHE A CA 1
ATOM 717 C C . PHE A 1 85 ? -7.175 2.861 7.704 1.00 98.06 85 PHE A C 1
ATOM 719 O O . PHE A 1 85 ? -6.709 3.605 6.841 1.00 98.06 85 PHE A O 1
ATOM 726 N N . ASN A 1 86 ? -7.408 3.284 8.946 1.00 95.50 86 ASN A N 1
ATOM 727 C CA . ASN A 1 86 ? -7.042 4.617 9.442 1.00 95.50 86 ASN A CA 1
ATOM 728 C C . ASN A 1 86 ? -5.734 4.600 10.252 1.00 95.50 86 ASN A C 1
ATOM 730 O O . ASN A 1 86 ? -5.101 5.647 10.433 1.00 95.50 86 ASN A O 1
ATOM 734 N N . VAL A 1 87 ? -5.323 3.420 10.720 1.00 96.81 87 VAL A N 1
ATOM 735 C CA . VAL A 1 87 ? -4.042 3.166 11.370 1.00 96.81 87 VAL A CA 1
ATOM 736 C C . VAL A 1 87 ? -3.374 1.981 10.688 1.00 96.81 87 VAL A C 1
ATOM 738 O O . VAL A 1 87 ? -3.938 0.892 10.632 1.00 96.81 87 VAL A O 1
ATOM 741 N N . VAL A 1 88 ? -2.157 2.206 10.198 1.00 97.44 88 VAL A N 1
ATOM 742 C CA . VAL A 1 88 ? -1.274 1.173 9.653 1.00 97.44 88 VAL A CA 1
ATOM 743 C C . VAL A 1 88 ? -0.093 1.036 10.598 1.00 97.44 88 VAL A C 1
ATOM 745 O O . VAL A 1 88 ? 0.727 1.949 10.719 1.00 97.44 88 VAL A O 1
ATOM 748 N N . HIS A 1 89 ? -0.024 -0.081 11.310 1.00 95.12 89 HIS A N 1
ATOM 749 C CA . HIS A 1 89 ? 1.029 -0.390 12.264 1.00 95.12 89 HIS A CA 1
ATOM 750 C C . HIS A 1 89 ? 1.967 -1.438 11.684 1.00 95.12 89 HIS A C 1
ATOM 752 O O . HIS A 1 89 ? 1.619 -2.609 11.603 1.00 95.12 89 HIS A O 1
ATOM 758 N N . LEU A 1 90 ? 3.178 -1.005 11.348 1.00 94.12 90 LEU A N 1
ATOM 759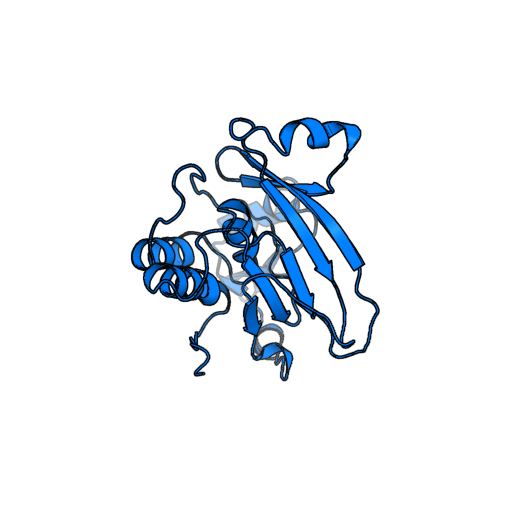 C CA . LEU A 1 90 ? 4.226 -1.855 10.801 1.00 94.12 90 LEU A CA 1
ATOM 760 C C . LEU A 1 90 ? 5.154 -2.383 11.899 1.00 94.12 90 LEU A C 1
ATOM 762 O O . LEU A 1 90 ? 5.803 -1.604 12.620 1.00 94.12 90 LEU A O 1
ATOM 766 N N . MET A 1 91 ? 5.276 -3.705 11.972 1.00 91.44 91 MET A N 1
ATOM 767 C CA . MET A 1 91 ? 6.221 -4.420 12.825 1.00 91.44 91 MET A CA 1
ATOM 768 C C . MET A 1 91 ? 7.395 -4.964 12.000 1.00 91.44 91 MET A C 1
ATOM 770 O O . MET A 1 91 ? 7.555 -6.162 11.814 1.00 91.44 91 MET A O 1
ATOM 774 N N . LEU A 1 92 ? 8.285 -4.061 11.591 1.00 87.69 92 LEU A N 1
ATOM 775 C CA . LEU A 1 92 ? 9.412 -4.388 10.702 1.00 87.69 92 LEU A CA 1
ATOM 776 C C . LEU A 1 92 ? 10.547 -5.194 11.349 1.00 87.69 92 LEU A C 1
ATOM 778 O O . LEU A 1 92 ? 11.496 -5.615 10.693 1.00 87.69 92 LEU A O 1
ATOM 782 N N . ARG A 1 93 ? 10.547 -5.301 12.681 1.00 79.62 93 ARG A N 1
ATOM 783 C CA . ARG A 1 93 ? 11.648 -5.898 13.444 1.00 79.62 93 ARG A CA 1
ATOM 784 C C . ARG A 1 93 ? 11.127 -6.620 14.670 1.00 79.62 93 ARG A C 1
ATOM 786 O O . ARG A 1 93 ? 10.331 -6.067 15.424 1.00 79.62 93 ARG A O 1
ATOM 793 N N . VAL A 1 94 ? 11.718 -7.780 14.939 1.00 74.19 94 VAL A N 1
ATOM 794 C CA . VAL A 1 94 ? 11.487 -8.563 16.163 1.00 74.19 94 VAL A CA 1
ATOM 795 C C . VAL A 1 94 ? 12.178 -7.925 17.381 1.00 74.19 94 VAL A C 1
ATO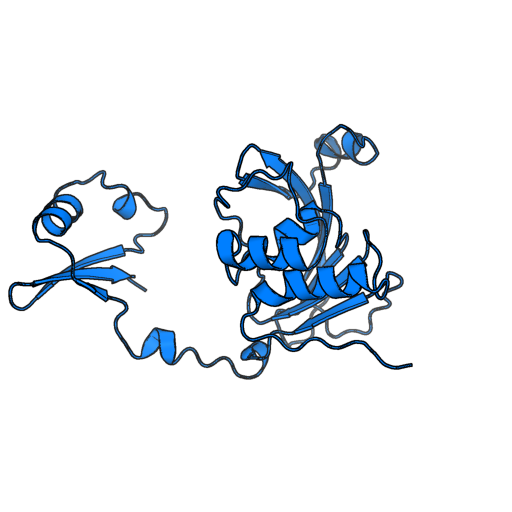M 797 O O . VAL A 1 94 ? 11.979 -8.335 18.518 1.00 74.19 94 VAL A O 1
ATOM 800 N N . SER A 1 95 ? 13.020 -6.903 17.194 1.00 76.62 95 SER A N 1
ATOM 801 C CA . SER A 1 95 ? 13.655 -6.207 18.316 1.00 76.62 95 SER A CA 1
ATOM 802 C C . SER A 1 95 ? 12.667 -5.258 19.009 1.00 76.62 95 SER A C 1
ATOM 804 O O . SER A 1 95 ? 12.097 -4.401 18.327 1.00 76.62 95 SER A O 1
ATOM 806 N N . PRO A 1 96 ? 12.518 -5.310 20.347 1.00 74.06 96 PRO A N 1
ATOM 807 C CA . PRO A 1 96 ? 11.685 -4.359 21.070 1.00 74.06 96 PRO A CA 1
ATOM 808 C C . PRO A 1 96 ? 12.118 -2.915 20.805 1.00 74.06 96 PRO A C 1
ATOM 810 O O . PRO A 1 96 ? 13.265 -2.539 21.042 1.00 74.06 96 PRO A O 1
ATOM 813 N N . GLN A 1 97 ? 11.177 -2.096 20.350 1.00 76.75 97 GLN A N 1
ATOM 814 C CA . GLN A 1 97 ? 11.369 -0.669 20.113 1.00 76.75 97 GLN A CA 1
ATOM 815 C C . GLN A 1 97 ? 10.125 0.083 20.588 1.00 76.75 97 GLN A C 1
ATOM 817 O O . GLN A 1 97 ? 9.025 -0.464 20.535 1.00 76.75 97 GLN A O 1
ATOM 822 N N . GLU A 1 98 ? 10.279 1.322 21.058 1.00 84.62 98 GLU A N 1
ATOM 823 C CA . GLU A 1 98 ? 9.123 2.215 21.207 1.00 84.62 98 GLU A CA 1
ATOM 824 C C . GLU A 1 98 ? 8.456 2.413 19.848 1.00 84.62 98 GLU A C 1
ATOM 826 O O . GLU A 1 98 ? 9.148 2.569 18.837 1.00 84.62 98 GLU A O 1
ATOM 831 N N . TYR A 1 99 ? 7.125 2.430 19.821 1.00 87.62 99 TYR A N 1
ATOM 832 C CA . TYR A 1 99 ? 6.428 2.786 18.596 1.00 87.62 99 TYR A CA 1
ATOM 833 C C . TYR A 1 99 ? 6.488 4.300 18.374 1.00 87.62 99 TYR A C 1
ATOM 835 O O . TYR A 1 99 ? 6.531 5.093 19.318 1.00 87.62 99 TYR A O 1
ATOM 843 N N . GLN A 1 100 ? 6.478 4.703 17.109 1.00 91.31 100 GLN A N 1
ATOM 844 C CA . GLN A 1 100 ? 6.371 6.102 16.711 1.00 91.31 100 GLN A CA 1
ATOM 845 C C . GLN A 1 100 ? 5.191 6.279 15.773 1.00 91.31 100 GLN A C 1
ATOM 847 O O . GLN A 1 100 ? 5.091 5.578 14.765 1.00 91.31 100 GLN A O 1
ATOM 852 N N . ASP A 1 101 ? 4.348 7.255 16.098 1.00 94.00 101 ASP A N 1
ATOM 853 C CA . ASP A 1 101 ? 3.212 7.635 15.271 1.00 94.00 101 ASP A CA 1
ATOM 854 C C . ASP A 1 101 ? 3.605 8.778 14.347 1.00 94.00 101 ASP A C 1
ATOM 856 O O . ASP A 1 101 ? 4.141 9.810 14.759 1.00 94.00 101 ASP A O 1
ATOM 860 N N . MET A 1 102 ? 3.290 8.599 13.077 1.00 96.00 102 MET A N 1
ATOM 861 C CA . MET A 1 102 ? 3.465 9.588 12.036 1.00 96.00 102 MET A CA 1
ATOM 862 C C . MET A 1 102 ? 2.133 9.761 11.326 1.00 96.00 102 MET A C 1
ATOM 864 O O . MET A 1 102 ? 1.520 8.796 10.878 1.00 96.00 102 MET A O 1
ATOM 868 N N . LYS A 1 103 ? 1.679 11.006 11.216 1.00 97.38 103 LYS A N 1
ATOM 869 C CA . LYS A 1 103 ? 0.437 11.320 10.516 1.00 97.38 103 LYS A CA 1
ATOM 870 C C . LYS A 1 103 ? 0.728 11.598 9.054 1.00 97.38 103 LYS A C 1
ATOM 872 O O . LYS A 1 103 ? 1.626 12.382 8.735 1.00 97.38 103 LYS A O 1
ATOM 877 N N . TYR A 1 104 ? -0.056 10.978 8.192 1.00 97.31 104 TYR A N 1
ATOM 878 C CA . TYR A 1 104 ? 0.043 11.123 6.754 1.00 97.31 104 TYR A CA 1
ATOM 879 C C . TYR A 1 104 ? -1.284 11.587 6.176 1.00 97.31 104 TYR A C 1
ATOM 881 O O . TYR A 1 104 ? -2.358 11.432 6.765 1.00 97.31 104 TYR A O 1
ATOM 889 N N . VAL A 1 105 ? -1.166 12.200 5.011 1.00 96.31 105 VAL A N 1
ATOM 890 C CA . VAL A 1 105 ? -2.269 12.631 4.178 1.00 96.31 105 VAL A CA 1
ATOM 891 C C . VAL A 1 105 ? -1.999 12.152 2.759 1.00 96.31 105 VAL A C 1
ATOM 893 O O . VAL A 1 105 ? -0.866 12.199 2.279 1.00 96.31 105 VAL A O 1
ATOM 896 N N . MET A 1 106 ? -3.044 11.683 2.099 1.00 95.25 106 MET A N 1
ATOM 897 C CA . MET A 1 106 ? -2.985 11.154 0.751 1.00 95.25 106 MET A CA 1
ATOM 898 C C . MET A 1 106 ? -4.118 11.725 -0.092 1.00 95.25 106 MET A C 1
ATOM 900 O O . MET A 1 106 ? -5.186 12.059 0.425 1.00 95.25 106 MET A O 1
ATOM 904 N N . LYS A 1 107 ? -3.880 11.850 -1.395 1.00 93.94 107 LYS A N 1
ATOM 905 C CA . LYS A 1 107 ? -4.893 12.235 -2.374 1.00 93.94 107 LYS A CA 1
ATOM 906 C C . LYS A 1 107 ? -4.596 11.573 -3.715 1.00 93.94 107 LYS A C 1
ATOM 908 O O . LYS A 1 107 ? -3.440 11.539 -4.125 1.00 93.94 107 LYS A O 1
ATOM 913 N N . ALA A 1 108 ? -5.627 11.115 -4.415 1.00 92.81 108 ALA A N 1
ATOM 914 C CA . ALA A 1 108 ? -5.468 10.643 -5.782 1.00 92.81 108 ALA A CA 1
ATOM 915 C C . ALA A 1 108 ? -5.300 11.809 -6.768 1.00 92.81 108 ALA A C 1
ATOM 917 O O . ALA A 1 108 ? -5.964 12.849 -6.662 1.00 92.81 108 ALA A O 1
ATOM 918 N N . LYS A 1 109 ? -4.436 11.613 -7.759 1.00 88.50 109 LYS A N 1
ATOM 919 C CA . LYS A 1 109 ? -4.313 12.463 -8.940 1.00 88.50 109 LYS A CA 1
ATOM 920 C C . LYS A 1 109 ? -4.177 11.558 -10.156 1.00 88.50 109 LYS A C 1
ATOM 922 O O . LYS A 1 109 ? -3.141 10.931 -10.329 1.00 88.50 109 LYS A O 1
ATOM 927 N N . GLU A 1 110 ? -5.207 11.535 -10.998 1.00 84.25 110 GLU A N 1
ATOM 928 C CA . GLU A 1 110 ? -5.260 10.663 -12.179 1.00 84.25 110 GLU A CA 1
ATOM 929 C C . GLU A 1 110 ? -4.976 9.204 -11.787 1.00 84.25 110 GLU A C 1
ATOM 931 O O . GLU A 1 110 ? -5.808 8.597 -11.116 1.00 84.25 110 GLU A O 1
ATOM 936 N N . THR A 1 111 ? -3.803 8.677 -12.149 1.00 83.31 111 THR A N 1
ATOM 937 C CA . THR A 1 111 ? -3.388 7.291 -11.900 1.00 83.31 111 THR A CA 1
ATOM 938 C C . THR A 1 111 ? -2.395 7.112 -10.754 1.00 83.31 111 THR A C 1
ATOM 940 O O . THR A 1 111 ? -1.757 6.065 -10.641 1.00 83.31 111 THR A O 1
ATOM 943 N N . GLU A 1 112 ? -2.228 8.134 -9.918 1.00 87.31 112 GLU A N 1
ATOM 944 C CA . GLU A 1 112 ? -1.239 8.162 -8.842 1.00 87.31 112 GLU A CA 1
ATOM 945 C C . GLU A 1 112 ? -1.888 8.475 -7.491 1.00 87.31 112 GLU A C 1
ATOM 947 O O . GLU A 1 112 ? -2.800 9.303 -7.384 1.00 87.31 112 GLU A O 1
ATOM 952 N N . LEU A 1 113 ? -1.350 7.868 -6.433 1.00 92.38 113 LEU A N 1
ATOM 953 C CA . LEU A 1 113 ? -1.617 8.270 -5.057 1.00 92.38 113 LEU A CA 1
ATOM 954 C C . LEU A 1 113 ? -0.511 9.209 -4.586 1.00 92.38 113 LEU A C 1
ATOM 956 O O . LEU A 1 113 ? 0.638 8.816 -4.420 1.00 92.38 113 LEU A O 1
ATOM 960 N N . ILE A 1 114 ? -0.849 10.470 -4.335 1.00 92.50 114 ILE A N 1
ATOM 961 C CA . ILE A 1 114 ? 0.099 11.444 -3.799 1.00 92.50 114 ILE A CA 1
ATOM 962 C C . ILE A 1 114 ? 0.078 11.347 -2.279 1.00 92.50 114 ILE A C 1
ATOM 964 O O . ILE A 1 114 ? -0.871 11.802 -1.638 1.00 92.50 114 ILE A O 1
ATOM 968 N N . LEU A 1 115 ? 1.143 10.785 -1.713 1.00 94.19 115 LEU A N 1
ATOM 969 C CA . LEU A 1 115 ? 1.349 10.644 -0.275 1.00 94.19 115 LEU A CA 1
ATOM 970 C C . LEU A 1 115 ? 2.249 11.760 0.274 1.00 94.19 115 LEU A C 1
ATOM 972 O O . LEU A 1 115 ? 3.291 12.087 -0.294 1.00 94.19 115 LEU A O 1
ATOM 976 N N . SER A 1 116 ? 1.884 12.326 1.423 1.00 94.56 116 SER A N 1
ATOM 977 C CA . SER A 1 116 ? 2.727 13.274 2.152 1.00 94.56 116 SER A CA 1
ATOM 978 C C . SER A 1 116 ? 2.545 13.155 3.661 1.00 94.56 116 SER A C 1
ATOM 980 O O . SER A 1 116 ? 1.502 12.721 4.152 1.00 94.56 116 SER A O 1
ATOM 982 N N . LYS A 1 117 ? 3.550 13.589 4.428 1.00 96.38 117 LYS A N 1
ATOM 983 C CA . LYS A 1 117 ? 3.367 13.800 5.868 1.00 96.38 117 LYS A CA 1
ATOM 984 C C . LYS A 1 117 ? 2.338 14.902 6.077 1.00 96.38 117 LYS A C 1
ATOM 986 O O . LYS A 1 117 ? 2.365 15.939 5.412 1.00 96.38 117 LYS A O 1
ATOM 991 N N . GLU A 1 118 ? 1.449 14.705 7.038 1.00 96.56 118 GLU A N 1
ATOM 992 C CA . GLU A 1 118 ? 0.469 15.726 7.361 1.00 96.56 118 GLU A CA 1
ATOM 993 C C . GLU A 1 118 ? 1.170 16.976 7.908 1.00 96.56 118 GLU A C 1
ATOM 995 O O . GLU A 1 118 ? 1.827 16.955 8.946 1.00 96.56 118 GLU A O 1
ATOM 1000 N N . ILE A 1 119 ? 0.957 18.096 7.224 1.00 96.06 119 ILE A N 1
ATOM 1001 C CA . ILE A 1 119 ? 1.222 19.441 7.742 1.00 96.06 119 ILE A CA 1
ATOM 1002 C C . ILE A 1 119 ? -0.086 20.012 8.320 1.00 96.06 119 ILE A C 1
ATOM 1004 O O . ILE A 1 119 ? -0.953 20.396 7.528 1.00 96.06 119 ILE A O 1
ATOM 1008 N N . PRO A 1 120 ? -0.257 20.117 9.655 1.00 94.06 120 PRO A N 1
ATOM 1009 C CA . PRO A 1 120 ? -1.537 20.497 10.264 1.00 94.06 120 PRO A CA 1
ATOM 1010 C C . PRO A 1 120 ? -2.077 21.854 9.801 1.00 94.06 120 PRO A C 1
ATOM 1012 O O . PRO A 1 120 ? -3.273 21.995 9.570 1.00 94.06 120 PRO A O 1
ATOM 1015 N N . LEU A 1 121 ? -1.198 22.842 9.600 1.00 94.69 121 LEU A N 1
ATOM 1016 C CA . LEU A 1 121 ? -1.595 24.182 9.151 1.00 94.69 121 LEU A CA 1
ATOM 1017 C C . LEU A 1 121 ? -2.149 24.189 7.713 1.00 94.69 121 LEU A C 1
ATOM 1019 O O . LEU A 1 121 ? -2.977 25.029 7.373 1.00 94.69 121 LEU A O 1
ATOM 1023 N N . VAL A 1 122 ? -1.697 23.257 6.869 1.00 93.25 122 VAL A N 1
ATOM 1024 C CA . VAL A 1 122 ? -2.091 23.178 5.454 1.00 93.25 122 VAL A CA 1
ATOM 1025 C C . VAL A 1 122 ? -3.292 22.255 5.280 1.00 93.25 122 VAL A C 1
ATOM 1027 O O . VAL A 1 122 ? -4.265 22.619 4.617 1.00 93.25 122 VAL A O 1
ATOM 1030 N N . HIS A 1 123 ? -3.230 21.071 5.891 1.00 95.50 123 HIS A N 1
ATOM 1031 C CA . HIS A 1 123 ? -4.186 19.994 5.650 1.00 95.50 123 HIS A CA 1
ATOM 1032 C C . HIS A 1 123 ? -5.294 19.911 6.700 1.00 95.50 123 HIS A C 1
ATOM 1034 O O . HIS A 1 123 ? -6.353 19.366 6.409 1.00 95.50 123 HIS A O 1
ATOM 1040 N N . GLY A 1 124 ? -5.097 20.466 7.901 1.00 92.50 124 GLY A N 1
ATOM 1041 C CA . GLY A 1 124 ? -6.023 20.293 9.024 1.00 92.50 124 GLY A CA 1
ATOM 1042 C C . GLY A 1 124 ? -7.453 20.747 8.722 1.00 92.50 124 GLY A C 1
ATOM 1043 O O . GLY A 1 124 ? -8.403 20.119 9.181 1.00 92.50 124 GLY A O 1
ATOM 1044 N N . LYS A 1 125 ? -7.614 21.773 7.876 1.00 93.81 125 LYS A N 1
ATOM 1045 C CA . LYS A 1 125 ? -8.927 22.258 7.420 1.00 93.81 125 LYS A CA 1
ATOM 1046 C C . LYS A 1 125 ? -9.726 21.243 6.594 1.00 93.81 125 LYS A C 1
ATOM 1048 O O . LYS A 1 125 ? -10.940 21.373 6.530 1.00 93.81 125 LYS A O 1
ATOM 1053 N N . TYR A 1 126 ? -9.071 20.248 5.993 1.00 95.00 126 TYR A N 1
ATOM 1054 C CA . TYR A 1 126 ? -9.724 19.253 5.139 1.00 95.00 126 TYR A CA 1
ATOM 1055 C C . TYR A 1 126 ? -10.131 17.978 5.885 1.00 95.00 126 TYR A C 1
ATOM 1057 O O . TYR A 1 126 ? -10.808 17.132 5.317 1.00 95.00 126 TYR A O 1
ATOM 1065 N N . ARG A 1 127 ? -9.757 17.818 7.163 1.00 89.94 127 ARG A N 1
ATOM 1066 C CA . ARG A 1 127 ? -10.047 16.590 7.932 1.00 89.94 127 ARG A CA 1
ATOM 1067 C C . ARG A 1 127 ? -11.534 16.264 8.043 1.00 89.94 127 ARG A C 1
ATOM 1069 O O . ARG A 1 127 ? -11.888 15.096 8.121 1.00 89.94 127 ARG A O 1
ATOM 1076 N N . ASN A 1 128 ? -12.371 17.297 8.052 1.00 88.31 128 ASN A N 1
ATOM 1077 C CA . ASN A 1 128 ? -13.825 17.178 8.140 1.00 88.31 128 ASN A CA 1
ATOM 1078 C C . ASN A 1 128 ? -14.515 17.564 6.821 1.00 88.31 128 ASN A C 1
ATOM 1080 O O . ASN A 1 128 ? -15.728 17.746 6.797 1.00 88.31 128 ASN A O 1
ATOM 1084 N N . ASP A 1 129 ? -13.743 17.739 5.747 1.00 91.75 129 ASP A N 1
ATOM 1085 C CA . ASP A 1 129 ? -14.237 18.104 4.423 1.00 91.75 129 ASP A CA 1
ATOM 1086 C C . ASP A 1 129 ? -14.262 16.854 3.539 1.00 91.75 129 ASP A C 1
ATOM 1088 O O . ASP A 1 129 ? -13.240 16.449 2.972 1.00 91.75 129 ASP A O 1
ATOM 1092 N N . ALA A 1 130 ? -15.439 16.232 3.455 1.00 83.75 130 ALA A N 1
ATOM 1093 C CA . ALA A 1 130 ? -15.653 15.011 2.685 1.00 83.75 130 ALA A CA 1
ATOM 1094 C C . ALA A 1 130 ? -15.397 15.199 1.178 1.00 83.75 130 ALA A C 1
ATOM 1096 O O . ALA A 1 130 ? -15.009 14.241 0.511 1.00 83.75 130 ALA A O 1
ATOM 1097 N N . ASP A 1 131 ? -15.534 16.425 0.665 1.00 89.38 131 ASP A N 1
ATOM 1098 C CA . ASP A 1 131 ? -15.397 16.742 -0.760 1.00 89.38 131 ASP A CA 1
ATOM 1099 C C . ASP A 1 131 ? -13.951 17.094 -1.150 1.00 89.38 131 ASP A C 1
ATOM 1101 O O . ASP A 1 131 ? -13.614 17.223 -2.328 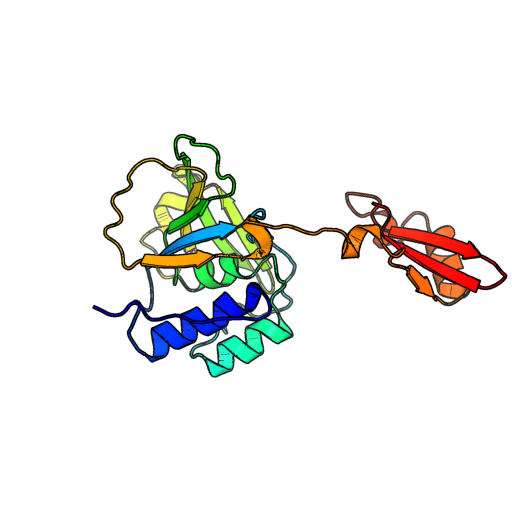1.00 89.38 131 ASP A O 1
ATOM 1105 N N . SER A 1 132 ? -13.053 17.225 -0.170 1.00 92.12 132 SER A N 1
ATOM 1106 C CA . SER A 1 132 ? -11.662 17.625 -0.406 1.00 92.12 132 SER A CA 1
ATOM 1107 C C . SER A 1 132 ? -10.830 16.589 -1.184 1.00 92.12 132 SER A C 1
ATOM 1109 O O . SER A 1 132 ? -9.800 16.927 -1.795 1.00 92.12 132 SER A O 1
ATOM 1111 N N . GLY A 1 133 ? -11.265 15.323 -1.149 1.00 92.12 133 GLY A N 1
ATOM 1112 C CA . GLY A 1 133 ? -10.546 14.163 -1.679 1.00 92.12 133 GLY A CA 1
ATOM 1113 C C . GLY A 1 133 ? -9.294 13.783 -0.879 1.00 92.12 133 GLY A C 1
ATOM 1114 O O . GLY A 1 133 ? -8.523 12.941 -1.332 1.00 92.12 133 GLY A O 1
ATOM 1115 N N . TYR A 1 134 ? -9.055 14.414 0.277 1.00 95.56 134 TYR A N 1
ATOM 1116 C CA . TYR A 1 134 ? -7.953 14.046 1.161 1.00 95.56 134 TYR A CA 1
ATOM 1117 C C . TYR A 1 134 ? -8.334 12.875 2.064 1.00 95.56 134 TYR A C 1
ATOM 1119 O O . TYR A 1 134 ? -9.380 12.873 2.712 1.00 95.56 134 TYR A O 1
ATOM 1127 N N . VAL A 1 135 ? -7.422 11.916 2.160 1.00 95.75 135 VAL A N 1
ATOM 1128 C CA . VAL A 1 135 ? -7.498 10.771 3.064 1.00 95.75 135 VAL A CA 1
ATOM 1129 C C . VAL A 1 135 ? -6.397 10.910 4.104 1.00 95.75 135 VAL A C 1
ATOM 1131 O O . VAL A 1 135 ? -5.247 11.187 3.770 1.00 95.75 135 VAL A O 1
ATOM 1134 N N . PHE A 1 136 ? -6.746 10.753 5.377 1.00 96.75 136 PHE A N 1
ATOM 1135 C CA . PHE A 1 136 ? -5.822 10.903 6.497 1.00 96.75 136 PHE A CA 1
ATOM 1136 C C . PHE A 1 136 ? -5.663 9.569 7.207 1.00 96.75 136 PHE A C 1
ATOM 1138 O O . PHE A 1 136 ? -6.661 8.938 7.545 1.00 96.75 136 PHE A O 1
ATOM 1145 N N . TYR A 1 137 ? -4.426 9.193 7.511 1.00 97.00 137 TYR A N 1
ATOM 1146 C CA . TYR A 1 137 ? -4.145 7.993 8.291 1.00 97.00 137 TYR A CA 1
ATOM 1147 C C . TYR A 1 137 ? -2.938 8.193 9.207 1.00 97.00 137 TYR A C 1
ATOM 1149 O O . TYR A 1 137 ? -2.161 9.147 9.072 1.00 97.00 137 TYR A O 1
ATOM 1157 N N . THR A 1 138 ? -2.802 7.299 10.179 1.00 97.06 138 THR A N 1
ATOM 1158 C CA . THR A 1 138 ? -1.647 7.236 11.072 1.00 97.06 138 THR A CA 1
ATOM 1159 C C . THR A 1 138 ? -0.806 6.031 10.696 1.00 97.06 138 THR A C 1
ATOM 1161 O O . THR A 1 138 ? -1.275 4.901 10.762 1.00 97.06 138 THR A O 1
ATOM 1164 N N . MET A 1 139 ? 0.452 6.265 10.341 1.00 96.50 139 MET A N 1
ATOM 1165 C CA . MET A 1 139 ? 1.444 5.205 10.262 1.00 96.50 139 MET A CA 1
ATOM 1166 C C . MET A 1 139 ? 2.138 5.083 11.614 1.00 96.50 139 MET A C 1
ATOM 1168 O O . MET A 1 139 ? 2.776 6.029 12.081 1.00 96.50 139 MET A O 1
ATOM 1172 N N . ARG A 1 140 ? 2.051 3.905 12.218 1.00 94.00 140 ARG A N 1
ATOM 1173 C CA . ARG A 1 140 ? 2.785 3.527 13.420 1.00 94.00 140 ARG A CA 1
ATOM 1174 C C . ARG A 1 140 ? 3.914 2.581 13.024 1.00 94.00 140 ARG A C 1
ATOM 1176 O O . ARG A 1 140 ? 3.666 1.589 12.352 1.00 94.00 140 ARG A O 1
ATOM 1183 N N . LYS A 1 141 ? 5.154 2.861 13.427 1.00 91.94 141 LYS A N 1
ATOM 1184 C CA . LYS A 1 141 ? 6.291 1.942 13.211 1.00 91.94 141 LYS A CA 1
ATOM 1185 C C . LYS A 1 141 ? 6.892 1.496 14.545 1.00 91.94 141 LYS A C 1
ATOM 1187 O O . LYS A 1 141 ? 7.097 2.337 15.421 1.00 91.94 141 LYS A O 1
ATOM 1192 N N . GLY A 1 142 ? 7.215 0.205 14.667 1.00 86.56 142 GLY A N 1
ATOM 1193 C CA . GLY A 1 142 ? 7.907 -0.403 15.818 1.00 86.56 142 GLY A CA 1
ATOM 1194 C C . GLY A 1 142 ? 6.985 -1.153 16.789 1.00 86.56 142 GLY A C 1
ATOM 1195 O O . GLY A 1 142 ? 5.801 -1.302 16.528 1.00 86.56 142 GLY A O 1
ATOM 1196 N N . GLY A 1 143 ? 7.513 -1.585 17.940 1.00 71.00 143 GLY A N 1
ATOM 1197 C CA . GLY A 1 143 ? 6.724 -2.083 19.079 1.00 71.00 143 GLY A CA 1
ATOM 1198 C C . GLY A 1 143 ? 6.662 -3.602 19.269 1.00 71.00 143 GLY A C 1
ATOM 1199 O O . GLY A 1 143 ? 6.113 -4.292 18.433 1.00 71.00 143 GLY A O 1
ATOM 1200 N N . LEU A 1 144 ? 7.113 -4.081 20.440 1.00 63.47 144 LEU A N 1
ATOM 1201 C CA . LEU A 1 144 ? 6.743 -5.368 21.083 1.00 63.47 144 LEU A CA 1
ATOM 1202 C C . LEU A 1 144 ? 6.177 -5.156 22.504 1.00 63.47 144 LEU A C 1
ATOM 1204 O O . LEU A 1 144 ? 5.996 -6.093 23.282 1.00 63.47 144 LEU A O 1
ATOM 1208 N N . LYS A 1 145 ? 5.942 -3.894 22.881 1.00 74.38 145 LYS A N 1
ATOM 1209 C CA . LYS A 1 145 ? 5.301 -3.560 24.152 1.00 74.38 145 LYS A CA 1
ATOM 1210 C C . LYS A 1 145 ? 3.801 -3.837 24.057 1.00 74.38 145 LYS A C 1
ATOM 1212 O O . LYS A 1 145 ? 3.240 -3.654 22.977 1.00 74.38 145 LYS A O 1
ATOM 1217 N N . PRO A 1 146 ? 3.143 -4.214 25.170 1.00 77.69 146 PRO A N 1
ATOM 1218 C CA . PRO A 1 146 ? 1.695 -4.326 25.202 1.00 77.69 146 PRO A CA 1
ATOM 1219 C C . PRO A 1 146 ? 1.054 -3.044 24.679 1.00 77.69 146 PRO A C 1
ATOM 1221 O O . PRO A 1 146 ? 1.317 -1.951 25.183 1.00 77.69 146 PRO A O 1
ATOM 1224 N N . ILE A 1 147 ? 0.230 -3.202 23.654 1.00 80.06 147 ILE A N 1
ATOM 1225 C CA . ILE A 1 147 ? -0.547 -2.141 23.039 1.00 80.06 147 ILE A CA 1
ATOM 1226 C C . ILE A 1 147 ? -2.020 -2.452 23.262 1.00 80.06 147 ILE A C 1
ATOM 1228 O O . ILE A 1 147 ? -2.441 -3.607 23.196 1.00 80.06 147 ILE A O 1
ATOM 1232 N N . GLN A 1 148 ? -2.800 -1.417 23.546 1.00 85.69 148 GLN A N 1
ATOM 1233 C CA . GLN A 1 148 ? -4.246 -1.525 23.578 1.00 85.69 148 GLN A CA 1
ATOM 1234 C C . GLN A 1 148 ? -4.795 -0.938 22.283 1.00 85.69 148 GL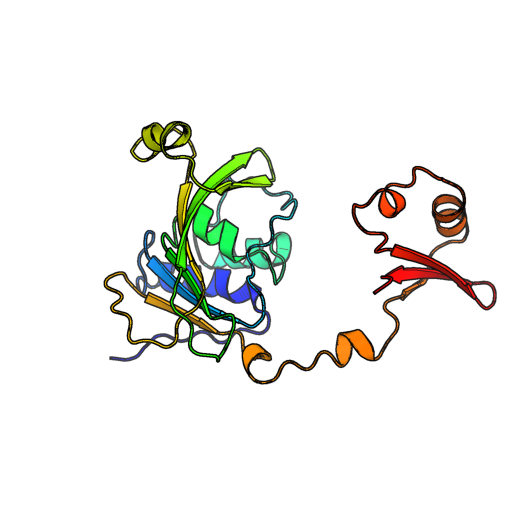N A C 1
ATOM 1236 O O . GLN A 1 148 ? -4.663 0.260 22.042 1.00 85.69 148 GLN A O 1
ATOM 1241 N N . ILE A 1 149 ? -5.383 -1.802 21.463 1.00 89.88 149 ILE A N 1
ATOM 1242 C CA . ILE A 1 149 ? -6.069 -1.444 20.221 1.00 89.88 149 ILE A CA 1
ATOM 1243 C C . ILE A 1 149 ? -7.567 -1.511 20.523 1.00 89.88 149 ILE A C 1
ATOM 1245 O O . ILE A 1 149 ? -8.024 -2.480 21.133 1.00 89.88 149 ILE A O 1
ATOM 1249 N N . GLN A 1 150 ? -8.304 -0.450 20.196 1.00 88.69 150 GLN A N 1
ATOM 1250 C CA . GLN A 1 150 ? -9.745 -0.352 20.478 1.00 88.69 150 GLN A CA 1
ATOM 1251 C C . GLN A 1 150 ? -10.585 -0.510 19.210 1.00 88.69 150 GLN A C 1
ATOM 1253 O O . GLN A 1 150 ? -11.752 -0.888 19.276 1.00 88.69 150 GLN A O 1
ATOM 1258 N N . GLU A 1 151 ? -9.982 -0.205 18.071 1.00 91.19 151 GLU A N 1
ATOM 1259 C CA . GLU A 1 151 ? -10.530 -0.353 16.738 1.00 91.19 151 GLU A CA 1
ATOM 1260 C C . GLU A 1 151 ? -10.632 -1.838 16.346 1.00 91.19 151 GLU A C 1
ATOM 1262 O O . GLU A 1 151 ? -9.897 -2.677 16.883 1.00 91.19 151 GLU A O 1
ATOM 1267 N N . PRO A 1 152 ? -11.506 -2.193 15.387 1.00 93.19 152 PRO A N 1
ATOM 1268 C CA . PRO A 1 152 ? -11.468 -3.512 14.769 1.00 93.19 152 PRO A CA 1
ATOM 1269 C C . PRO A 1 152 ? -10.077 -3.786 14.184 1.00 93.19 152 PRO A C 1
ATOM 1271 O O . PRO A 1 152 ? -9.564 -2.998 13.389 1.00 93.19 152 PRO A O 1
ATOM 1274 N N . LEU A 1 153 ? -9.462 -4.888 14.610 1.00 95.12 153 LEU A N 1
ATOM 1275 C CA . LEU A 1 153 ? -8.088 -5.243 14.271 1.00 95.12 153 LEU A CA 1
ATOM 1276 C C . LEU A 1 153 ? -8.053 -6.257 13.128 1.00 95.12 153 LEU A C 1
ATOM 1278 O O . LEU A 1 153 ? -8.648 -7.330 13.232 1.00 95.12 153 LEU A O 1
ATOM 1282 N N . VAL A 1 154 ? -7.273 -5.944 12.099 1.00 97.12 154 VAL A N 1
ATOM 1283 C CA . VAL A 1 154 ? -6.802 -6.892 11.090 1.00 97.12 154 VAL A CA 1
ATOM 1284 C C . VAL A 1 154 ? -5.336 -7.185 11.371 1.00 97.12 154 VAL A C 1
ATOM 1286 O O . VAL A 1 154 ? -4.522 -6.266 11.464 1.00 97.12 154 VAL A O 1
ATOM 1289 N N . LEU A 1 155 ? -5.021 -8.466 11.541 1.00 95.88 155 LEU A N 1
ATOM 1290 C CA . LEU A 1 155 ? -3.650 -8.951 11.621 1.00 95.88 155 LEU A CA 1
ATOM 1291 C C . LEU A 1 155 ? -3.250 -9.477 10.244 1.00 95.88 155 LEU A C 1
ATOM 1293 O O . LEU A 1 155 ? -3.923 -10.356 9.708 1.00 95.88 155 LEU A O 1
ATOM 1297 N N . ASP A 1 156 ? -2.159 -8.940 9.725 1.00 96.12 156 ASP A N 1
ATOM 1298 C CA . ASP A 1 156 ? -1.537 -9.307 8.462 1.00 96.12 156 ASP A CA 1
ATOM 1299 C C . ASP A 1 156 ? -0.076 -9.686 8.728 1.00 96.12 156 ASP A C 1
ATOM 1301 O O . ASP A 1 156 ? 0.610 -9.018 9.505 1.00 96.12 156 ASP A O 1
ATOM 1305 N N . VAL A 1 157 ? 0.363 -10.813 8.177 1.00 94.38 157 VAL A N 1
ATOM 1306 C CA . VAL A 1 157 ? 1.661 -11.420 8.485 1.00 94.38 157 VAL A CA 1
ATOM 1307 C C . VAL A 1 157 ? 2.218 -12.025 7.210 1.00 94.38 157 VAL A C 1
ATOM 1309 O O . VAL A 1 157 ? 1.701 -13.053 6.764 1.00 94.38 157 VAL A O 1
ATOM 1312 N N . ASP A 1 158 ? 3.290 -11.444 6.682 1.00 92.00 158 ASP A N 1
ATOM 1313 C CA . ASP A 1 158 ? 4.118 -12.151 5.714 1.00 92.00 158 ASP A CA 1
ATOM 1314 C C . ASP A 1 158 ? 4.941 -13.208 6.454 1.00 92.00 158 ASP A C 1
ATOM 1316 O O . ASP A 1 158 ? 5.524 -12.983 7.521 1.00 92.00 158 ASP A O 1
ATOM 1320 N N . LEU A 1 159 ? 4.909 -14.427 5.928 1.00 89.12 159 LEU A N 1
ATOM 1321 C CA . LEU A 1 159 ? 5.598 -15.562 6.516 1.00 89.12 159 LEU A CA 1
ATOM 1322 C C . LEU A 1 159 ? 7.101 -15.528 6.237 1.00 89.12 159 LEU A C 1
ATOM 1324 O O . LEU A 1 159 ? 7.863 -16.110 7.021 1.00 89.12 159 LEU A O 1
ATOM 1328 N N . ASP A 1 160 ? 7.540 -14.833 5.186 1.00 80.56 160 ASP A N 1
ATOM 1329 C CA . ASP A 1 160 ? 8.959 -14.629 4.916 1.00 80.56 160 ASP A CA 1
ATOM 1330 C C . ASP A 1 160 ? 9.635 -13.765 6.001 1.00 80.56 160 ASP A C 1
ATOM 1332 O O . ASP A 1 160 ? 10.830 -13.923 6.258 1.00 80.56 160 ASP A O 1
ATOM 1336 N N . TYR A 1 161 ? 8.852 -13.015 6.789 1.00 84.44 161 TYR A N 1
ATOM 1337 C CA . TYR A 1 161 ? 9.304 -12.294 7.979 1.00 84.44 161 TYR A CA 1
ATOM 1338 C C . TYR A 1 161 ? 10.157 -13.155 8.918 1.00 84.44 161 TYR A C 1
ATOM 1340 O O . TYR A 1 161 ? 11.122 -12.682 9.530 1.00 84.44 161 TYR A O 1
ATOM 1348 N N . PHE A 1 162 ? 9.792 -14.434 9.065 1.00 82.00 162 PHE A N 1
ATOM 1349 C CA . PHE A 1 162 ? 10.479 -15.362 9.961 1.00 82.00 162 PHE A CA 1
ATOM 1350 C C . PHE A 1 162 ? 11.683 -16.045 9.315 1.00 82.00 162 PHE A C 1
ATOM 1352 O O . PHE A 1 162 ? 12.607 -16.442 10.029 1.00 82.00 162 PHE A O 1
ATOM 1359 N N . CYS A 1 163 ? 11.656 -16.250 8.000 1.00 72.88 163 CYS A N 1
ATOM 1360 C CA . CYS A 1 163 ? 12.613 -17.071 7.262 1.00 72.88 163 CYS A CA 1
ATOM 1361 C C . CYS A 1 163 ? 12.800 -16.517 5.846 1.00 72.88 163 CYS A C 1
ATOM 1363 O O . CYS A 1 163 ? 12.530 -17.213 4.869 1.00 72.88 163 CYS A O 1
ATOM 1365 N N . TRP A 1 164 ? 13.267 -15.272 5.752 1.00 68.06 164 TRP A N 1
ATOM 1366 C CA . TRP A 1 164 ? 13.533 -14.633 4.471 1.00 68.06 164 TRP A CA 1
ATOM 1367 C C . TRP A 1 164 ? 14.701 -15.341 3.780 1.00 68.06 164 TRP A C 1
ATOM 1369 O O . TRP A 1 164 ? 15.840 -15.300 4.258 1.00 68.06 164 TRP A O 1
ATOM 1379 N N . ASP A 1 165 ? 14.402 -16.031 2.682 1.00 63.19 165 ASP A N 1
ATOM 1380 C CA . ASP A 1 165 ? 15.392 -16.662 1.817 1.00 63.19 165 ASP A CA 1
ATOM 1381 C C . ASP A 1 165 ? 15.484 -15.898 0.494 1.00 63.19 165 ASP A C 1
ATOM 1383 O O . ASP A 1 165 ? 14.733 -16.143 -0.446 1.00 63.19 165 ASP A O 1
ATOM 1387 N N . ASP A 1 166 ? 16.444 -14.979 0.415 1.00 63.19 166 ASP A N 1
ATOM 1388 C CA . ASP A 1 166 ? 16.738 -14.213 -0.800 1.00 63.19 166 ASP A CA 1
ATOM 1389 C C . ASP A 1 166 ? 17.607 -15.016 -1.802 1.00 63.19 166 ASP A C 1
ATOM 1391 O O . ASP A 1 166 ? 18.260 -14.471 -2.701 1.00 63.19 166 ASP A O 1
ATOM 1395 N N . SER A 1 167 ? 17.669 -16.349 -1.653 1.00 58.50 167 SER A N 1
ATOM 1396 C CA . SER A 1 167 ? 18.420 -17.234 -2.552 1.00 58.50 167 SER A CA 1
ATOM 1397 C C . SER A 1 167 ? 17.957 -17.124 -4.009 1.00 58.50 167 SER A C 1
ATOM 1399 O O . SER A 1 167 ? 18.774 -17.242 -4.924 1.00 58.50 167 SER A O 1
ATOM 1401 N N . CYS A 1 168 ? 16.679 -16.807 -4.242 1.00 52.94 168 CYS A N 1
ATOM 1402 C CA . CYS A 1 168 ? 16.132 -16.558 -5.577 1.00 52.94 168 CYS A CA 1
ATOM 1403 C C . CYS A 1 168 ? 16.635 -15.244 -6.206 1.00 52.94 168 CYS A C 1
ATOM 1405 O O . CYS A 1 168 ? 16.845 -15.214 -7.418 1.00 52.94 168 CYS A O 1
ATOM 1407 N N . ALA A 1 169 ? 16.896 -14.191 -5.419 1.00 55.91 169 ALA A N 1
ATOM 1408 C CA . ALA A 1 169 ? 17.497 -12.951 -5.928 1.00 55.91 169 ALA A CA 1
ATOM 1409 C C . ALA A 1 169 ? 19.019 -13.058 -6.122 1.00 55.91 169 ALA A C 1
ATOM 1411 O O . ALA A 1 169 ? 19.612 -12.284 -6.870 1.00 55.91 169 ALA A O 1
ATOM 1412 N N . THR A 1 170 ? 19.663 -14.028 -5.468 1.00 54.78 170 THR A N 1
ATOM 1413 C CA . THR A 1 170 ? 21.127 -14.199 -5.476 1.00 54.78 170 THR A CA 1
ATOM 1414 C C . THR A 1 170 ? 21.623 -15.368 -6.339 1.00 54.78 170 THR A C 1
ATOM 1416 O O . THR A 1 170 ? 22.825 -15.475 -6.588 1.00 54.78 170 THR A O 1
ATOM 1419 N N . GLY A 1 171 ? 20.730 -16.244 -6.820 1.00 56.12 171 GLY A N 1
ATOM 1420 C CA . GLY A 1 171 ? 21.094 -17.504 -7.484 1.00 56.12 171 GLY A CA 1
ATOM 1421 C C . GLY A 1 171 ? 21.216 -17.458 -9.011 1.00 56.12 171 GLY A C 1
ATOM 1422 O O . GLY A 1 171 ? 21.960 -18.252 -9.591 1.00 56.12 171 GLY A O 1
ATOM 1423 N N . THR A 1 172 ? 20.527 -16.530 -9.677 1.00 61.06 172 THR A N 1
ATOM 1424 C CA . THR A 1 172 ? 20.541 -16.401 -11.143 1.00 61.06 172 THR A CA 1
ATOM 1425 C C . THR A 1 172 ? 20.547 -14.940 -11.547 1.00 61.06 172 THR A C 1
ATOM 1427 O O . THR A 1 172 ? 19.746 -14.154 -11.060 1.00 61.06 172 THR A O 1
ATOM 1430 N N . GLU A 1 173 ? 21.445 -14.583 -12.462 1.00 66.62 173 GLU A N 1
ATOM 1431 C CA . GLU A 1 173 ? 21.495 -13.246 -13.048 1.00 66.62 173 GLU A CA 1
ATOM 1432 C C . GLU A 1 173 ? 20.166 -12.970 -13.769 1.00 66.62 173 GLU A C 1
ATOM 1434 O O . GLU A 1 173 ? 19.853 -13.614 -14.775 1.00 66.62 173 GLU A O 1
ATOM 1439 N N . SER A 1 174 ? 19.363 -12.051 -13.222 1.00 76.12 174 SER A N 1
ATOM 1440 C CA . SER A 1 174 ? 18.086 -11.606 -13.789 1.00 76.12 174 SER A CA 1
ATOM 1441 C C . SER A 1 174 ? 18.332 -10.853 -15.093 1.00 76.12 174 SER A C 1
ATOM 1443 O O . SER A 1 174 ? 18.383 -9.622 -15.119 1.00 76.12 174 SER A O 1
ATOM 1445 N N . ARG A 1 175 ? 18.529 -11.609 -16.176 1.00 86.25 175 ARG A N 1
ATOM 1446 C CA . ARG A 1 175 ? 18.828 -11.090 -17.510 1.00 86.25 175 ARG A CA 1
ATOM 1447 C C . ARG A 1 175 ? 17.802 -11.537 -18.537 1.00 86.25 175 ARG A C 1
ATOM 1449 O O . ARG A 1 175 ? 17.331 -12.673 -18.525 1.00 86.25 175 ARG A O 1
ATOM 1456 N N . ILE A 1 176 ? 17.519 -10.645 -19.474 1.00 90.81 176 ILE A N 1
ATOM 1457 C CA . ILE A 1 176 ? 16.636 -10.880 -20.613 1.00 90.81 176 ILE A CA 1
ATOM 1458 C C . ILE A 1 176 ? 17.457 -10.662 -21.883 1.00 90.81 176 ILE A C 1
ATOM 1460 O O . ILE A 1 176 ? 18.170 -9.665 -22.001 1.00 90.81 176 ILE A O 1
ATOM 1464 N N . GLU A 1 177 ? 17.383 -11.605 -22.824 1.00 94.62 177 GLU A N 1
ATOM 1465 C CA . GLU A 1 177 ? 17.967 -11.424 -24.157 1.00 94.62 177 GLU A CA 1
ATOM 1466 C C . GLU A 1 177 ? 17.189 -10.325 -24.898 1.00 94.62 177 GLU A C 1
ATOM 1468 O O . GLU A 1 177 ? 15.962 -10.374 -24.989 1.00 94.62 177 GLU A O 1
ATOM 1473 N N . ILE A 1 178 ? 17.906 -9.328 -25.412 1.00 95.88 178 ILE A N 1
ATOM 1474 C CA . ILE A 1 178 ? 17.358 -8.193 -26.157 1.00 95.88 178 ILE A CA 1
ATOM 1475 C C . ILE A 1 178 ? 17.895 -8.194 -27.586 1.00 95.88 178 ILE A C 1
ATOM 1477 O O . ILE A 1 178 ? 18.875 -8.868 -27.911 1.00 95.88 178 ILE A O 1
ATOM 1481 N N . THR A 1 179 ? 17.256 -7.427 -28.466 1.00 97.12 179 THR A N 1
ATOM 1482 C CA . THR A 1 179 ? 17.780 -7.256 -29.820 1.00 97.12 179 THR A CA 1
ATOM 1483 C C . THR A 1 179 ? 19.049 -6.409 -29.807 1.00 97.12 179 THR A C 1
ATOM 1485 O O . THR A 1 179 ? 19.302 -5.623 -28.889 1.00 97.12 179 THR A O 1
ATOM 1488 N N . ARG A 1 180 ? 19.839 -6.540 -30.874 1.00 97.00 180 ARG A N 1
ATOM 1489 C CA . ARG A 1 180 ? 21.008 -5.694 -31.103 1.00 97.00 180 ARG A CA 1
ATOM 1490 C C . ARG A 1 180 ? 20.636 -4.215 -31.136 1.00 97.00 180 ARG A C 1
ATOM 1492 O O . ARG A 1 180 ? 21.346 -3.398 -30.566 1.00 97.00 180 ARG A O 1
ATOM 1499 N N . GLU A 1 181 ? 19.526 -3.882 -31.786 1.00 97.06 181 GLU A N 1
ATOM 1500 C CA . GLU A 1 181 ? 19.054 -2.507 -31.928 1.00 97.06 181 GLU A CA 1
ATOM 1501 C C . GLU A 1 181 ? 18.719 -1.898 -30.562 1.00 97.06 181 GLU A C 1
ATOM 1503 O O . GLU A 1 181 ? 19.144 -0.783 -30.282 1.00 97.06 181 GLU A O 1
ATOM 1508 N N . ALA A 1 182 ? 18.037 -2.648 -29.686 1.00 95.25 182 ALA A N 1
ATOM 1509 C CA . ALA A 1 182 ? 17.724 -2.201 -28.329 1.00 95.25 182 ALA A CA 1
ATOM 1510 C C . ALA A 1 182 ? 18.990 -2.035 -27.471 1.00 95.25 182 ALA A C 1
ATOM 1512 O O . ALA A 1 182 ? 19.096 -1.093 -26.686 1.00 95.25 182 ALA A O 1
ATOM 1513 N N . TYR A 1 183 ? 19.975 -2.924 -27.639 1.00 96.12 183 TYR A N 1
ATOM 1514 C CA . TYR A 1 183 ? 21.279 -2.781 -26.994 1.00 96.12 183 TYR A CA 1
ATOM 1515 C C . TYR A 1 183 ? 21.995 -1.516 -27.464 1.00 96.12 183 TYR A C 1
ATOM 1517 O O . TYR A 1 183 ? 22.435 -0.724 -26.635 1.00 96.12 183 TYR A O 1
ATOM 1525 N N . GLU A 1 184 ? 22.087 -1.301 -28.778 1.00 95.62 184 GLU A N 1
ATOM 1526 C CA . GLU A 1 184 ? 22.728 -0.127 -29.371 1.00 95.62 184 GLU A CA 1
ATOM 1527 C C . GLU A 1 184 ? 22.032 1.170 -28.936 1.00 95.62 184 GLU A C 1
ATOM 1529 O O . GLU A 1 184 ? 22.717 2.112 -28.531 1.00 95.62 184 GLU A O 1
ATOM 1534 N N . GLU A 1 185 ? 20.696 1.207 -28.930 1.00 95.06 185 GLU A N 1
ATOM 1535 C CA . GLU A 1 185 ? 19.895 2.319 -28.404 1.00 95.06 185 GLU A CA 1
ATOM 1536 C C . GLU A 1 185 ? 20.251 2.608 -26.941 1.00 95.06 185 GLU A C 1
ATOM 1538 O O . GLU A 1 185 ? 20.670 3.721 -26.612 1.00 95.06 185 GLU A O 1
ATOM 1543 N N . PHE A 1 186 ? 20.190 1.591 -26.076 1.00 93.88 186 PHE A N 1
ATOM 1544 C CA . PHE A 1 186 ? 20.512 1.739 -24.661 1.00 93.88 186 PHE A CA 1
ATOM 1545 C C . PHE A 1 186 ? 21.951 2.208 -24.443 1.00 93.88 186 PHE A C 1
ATOM 1547 O O . PHE A 1 186 ? 22.183 3.094 -23.619 1.00 93.88 186 PHE A O 1
ATOM 1554 N N . VAL A 1 187 ? 22.942 1.635 -25.141 1.00 92.38 187 VAL A N 1
ATOM 1555 C CA . VAL A 1 187 ? 24.352 1.949 -24.868 1.00 92.38 187 VAL A CA 1
ATOM 1556 C C . VAL A 1 187 ? 24.799 3.291 -25.445 1.00 92.38 187 VAL A C 1
ATOM 1558 O O . VAL A 1 187 ? 25.644 3.955 -24.830 1.00 92.38 187 VAL A O 1
ATOM 1561 N N . SER A 1 188 ? 24.237 3.704 -26.584 1.00 94.25 188 SER A N 1
ATOM 1562 C CA . SER A 1 188 ? 24.648 4.910 -27.311 1.00 94.25 188 SER A CA 1
ATOM 1563 C C . SER A 1 188 ? 23.861 6.160 -26.920 1.00 94.25 188 SER A C 1
ATOM 1565 O O . SER A 1 188 ? 24.442 7.250 -26.909 1.00 94.25 188 SER A O 1
ATOM 1567 N N . ASP A 1 189 ? 22.591 6.028 -26.525 1.00 92.12 189 ASP A N 1
ATOM 1568 C CA . ASP A 1 189 ? 21.807 7.169 -26.070 1.00 92.12 189 ASP A CA 1
ATOM 1569 C C . ASP A 1 189 ? 22.165 7.524 -24.619 1.00 92.12 189 ASP A C 1
ATOM 1571 O O . ASP A 1 189 ? 21.942 6.780 -23.657 1.00 92.12 189 ASP A O 1
ATOM 1575 N N . ARG A 1 190 ? 22.762 8.704 -24.442 1.00 88.69 190 ARG A N 1
ATOM 1576 C CA . ARG A 1 190 ? 23.086 9.251 -23.119 1.00 88.69 190 ARG A CA 1
ATOM 1577 C C . ARG A 1 190 ? 21.828 9.621 -22.325 1.00 88.69 190 ARG A C 1
ATOM 1579 O O . ARG A 1 190 ? 21.895 9.680 -21.098 1.00 88.69 190 ARG A O 1
ATOM 1586 N N . TYR A 1 191 ? 20.720 9.884 -23.010 1.00 91.00 191 TYR A N 1
ATOM 1587 C CA . TYR A 1 191 ? 19.447 10.314 -22.439 1.00 91.00 191 TYR A CA 1
ATOM 1588 C C . TYR A 1 191 ? 18.391 9.208 -22.432 1.00 91.00 191 TYR A C 1
ATOM 1590 O O . TYR A 1 191 ? 17.222 9.493 -22.175 1.00 91.00 191 TYR A O 1
ATOM 1598 N N . HIS A 1 192 ? 18.805 7.957 -22.644 1.00 90.12 192 HIS A N 1
ATOM 1599 C CA . HIS A 1 192 ? 17.909 6.814 -22.580 1.00 90.12 192 HIS A CA 1
ATOM 1600 C C . HIS A 1 192 ? 17.127 6.812 -21.248 1.00 90.12 192 HIS A C 1
ATOM 1602 O O . HIS A 1 192 ? 17.759 6.920 -20.189 1.00 90.12 192 HIS A O 1
ATOM 1608 N N . PRO A 1 193 ? 15.791 6.634 -21.239 1.00 87.75 193 PRO A N 1
ATOM 1609 C CA . PRO A 1 193 ? 14.983 6.722 -20.018 1.00 87.75 193 PRO A CA 1
ATOM 1610 C C . PRO A 1 193 ? 15.492 5.841 -18.865 1.00 87.75 193 PRO A C 1
ATOM 1612 O O . PRO A 1 193 ? 15.653 6.321 -17.745 1.00 87.75 193 PRO A O 1
ATOM 1615 N N . PHE A 1 194 ? 15.861 4.585 -19.148 1.00 86.56 194 PHE A N 1
ATOM 1616 C CA . PHE A 1 194 ? 16.425 3.666 -18.143 1.00 86.56 194 PHE A CA 1
ATOM 1617 C C . PHE A 1 194 ? 17.808 4.072 -17.594 1.00 86.56 194 PHE A C 1
ATOM 1619 O O . PHE A 1 194 ? 18.194 3.620 -16.520 1.00 86.56 194 PHE A O 1
ATOM 1626 N N . ARG A 1 195 ? 18.552 4.955 -18.275 1.00 82.88 195 ARG A N 1
ATOM 1627 C CA . ARG A 1 195 ? 19.823 5.516 -17.776 1.00 82.88 195 ARG A CA 1
ATOM 1628 C C . ARG A 1 195 ? 19.632 6.748 -16.899 1.00 82.88 195 ARG A C 1
ATOM 1630 O O . ARG A 1 195 ? 20.528 7.090 -16.131 1.00 82.88 195 ARG A O 1
ATOM 1637 N N . LEU A 1 196 ? 18.487 7.415 -17.027 1.00 84.25 196 LEU A N 1
ATOM 1638 C CA . LEU A 1 196 ? 18.142 8.626 -16.283 1.00 84.25 196 LEU A CA 1
ATOM 1639 C C . LEU A 1 196 ? 17.354 8.341 -14.996 1.00 84.25 196 LEU A C 1
ATOM 1641 O O . LEU A 1 196 ? 16.945 9.275 -14.307 1.00 84.25 196 LEU A O 1
ATOM 1645 N N . MET A 1 197 ? 17.149 7.069 -14.648 1.00 80.00 197 MET A N 1
ATOM 1646 C CA . MET A 1 197 ? 16.550 6.683 -13.372 1.00 80.00 197 MET A CA 1
ATOM 1647 C C . MET A 1 197 ? 17.427 7.138 -12.192 1.00 80.00 197 MET A C 1
ATOM 1649 O O . MET A 1 197 ? 18.650 7.214 -12.296 1.00 80.00 197 MET A O 1
ATOM 1653 N N . ALA A 1 198 ? 16.805 7.430 -11.041 1.00 65.81 198 ALA A N 1
ATOM 1654 C CA . ALA A 1 198 ? 17.491 7.978 -9.860 1.00 65.81 198 ALA A CA 1
ATOM 1655 C C . ALA A 1 198 ? 18.630 7.085 -9.323 1.00 65.81 198 ALA A C 1
ATOM 1657 O O . ALA A 1 198 ? 19.549 7.566 -8.661 1.00 65.81 198 ALA A O 1
ATOM 1658 N N . LYS A 1 199 ? 18.573 5.786 -9.625 1.00 69.50 199 LYS A N 1
ATOM 1659 C CA . LYS A 1 199 ? 19.665 4.826 -9.478 1.00 69.50 199 LYS A CA 1
ATOM 1660 C C . LYS A 1 199 ? 19.891 4.154 -10.828 1.00 69.50 199 LYS A C 1
ATOM 1662 O O . LYS A 1 199 ? 18.931 3.885 -11.550 1.00 69.50 199 LYS A O 1
ATOM 1667 N N . ARG A 1 200 ? 21.148 3.844 -11.148 1.00 73.44 200 ARG A N 1
ATOM 1668 C CA . ARG A 1 200 ? 21.510 3.065 -12.338 1.00 73.44 200 ARG A CA 1
ATOM 1669 C C . ARG A 1 200 ? 21.203 1.587 -12.085 1.00 73.44 200 ARG A C 1
ATOM 1671 O O . ARG A 1 200 ? 22.097 0.821 -11.768 1.00 73.44 200 ARG A O 1
ATOM 1678 N N 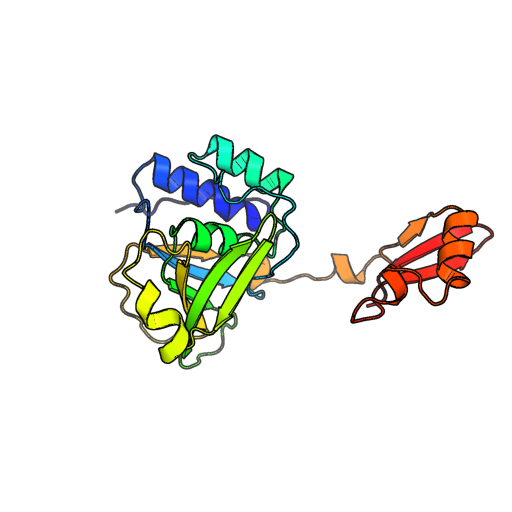. ILE A 1 201 ? 19.920 1.243 -12.151 1.00 81.44 201 ILE A N 1
ATOM 1679 C CA . ILE A 1 201 ? 19.410 -0.095 -11.820 1.00 81.44 201 ILE A CA 1
ATOM 1680 C C . ILE A 1 201 ? 19.453 -1.063 -12.996 1.00 81.44 201 ILE A C 1
ATOM 1682 O O . ILE A 1 201 ? 19.313 -2.255 -12.786 1.00 81.44 201 ILE A O 1
ATOM 1686 N N . MET A 1 202 ? 19.607 -0.567 -14.223 1.00 88.00 202 MET A N 1
ATOM 1687 C CA . MET A 1 202 ? 19.609 -1.384 -15.431 1.00 88.00 202 MET A CA 1
ATOM 1688 C C . MET A 1 202 ? 20.937 -1.223 -16.159 1.00 88.00 202 MET A C 1
ATOM 1690 O O . MET A 1 202 ? 21.445 -0.107 -16.329 1.00 88.00 202 MET A O 1
ATOM 1694 N N . GLU A 1 203 ? 21.475 -2.342 -16.616 1.00 90.56 203 GLU A N 1
ATOM 1695 C CA . GLU A 1 203 ? 22.648 -2.417 -17.469 1.00 90.56 203 GLU A CA 1
ATOM 1696 C C . GLU A 1 203 ? 22.369 -3.307 -18.683 1.00 90.56 203 GLU A C 1
ATOM 1698 O O . GLU A 1 203 ? 21.303 -3.921 -18.811 1.00 90.56 203 GLU A O 1
ATOM 1703 N N . ALA A 1 204 ? 23.312 -3.303 -19.621 1.00 93.44 204 ALA A N 1
ATOM 1704 C CA . ALA A 1 204 ? 23.253 -4.137 -20.804 1.00 93.44 204 ALA A CA 1
ATOM 1705 C C . ALA A 1 204 ? 24.655 -4.624 -21.171 1.00 93.44 204 ALA A C 1
ATOM 1707 O O . ALA A 1 204 ? 25.621 -3.863 -21.069 1.00 93.44 204 ALA A O 1
ATOM 1708 N N . GLU A 1 205 ? 24.753 -5.872 -21.620 1.00 93.88 205 GLU A N 1
ATOM 1709 C CA . GLU A 1 205 ? 26.003 -6.507 -22.035 1.00 93.88 205 GLU A CA 1
ATOM 1710 C C . GLU A 1 205 ? 25.865 -7.220 -23.385 1.00 93.88 205 GLU A C 1
ATOM 1712 O O . GLU A 1 205 ? 24.795 -7.710 -23.749 1.00 93.88 205 GLU A O 1
ATOM 1717 N N . GLU A 1 206 ? 26.976 -7.297 -24.119 1.00 95.62 206 GLU A N 1
ATOM 1718 C CA . GLU A 1 206 ? 27.136 -8.199 -25.259 1.00 95.62 206 GLU A CA 1
ATOM 1719 C C . GLU A 1 206 ? 27.974 -9.403 -24.817 1.00 95.62 206 GLU A C 1
ATOM 1721 O O . GLU A 1 206 ? 29.099 -9.246 -24.335 1.00 95.62 206 GLU A O 1
ATOM 1726 N N . ARG A 1 207 ? 27.444 -10.613 -25.009 1.00 93.88 207 ARG A N 1
ATOM 1727 C CA . ARG A 1 207 ? 28.119 -11.860 -24.648 1.00 93.88 207 ARG A CA 1
ATOM 1728 C C . ARG A 1 207 ? 27.817 -12.958 -25.659 1.00 93.88 207 ARG A C 1
ATOM 1730 O O . ARG A 1 207 ? 26.660 -13.236 -25.961 1.00 93.88 207 ARG A O 1
ATOM 1737 N N . ASP A 1 208 ? 28.872 -13.587 -26.176 1.00 93.75 208 ASP A N 1
ATOM 1738 C CA . ASP A 1 208 ? 28.795 -14.686 -27.152 1.00 93.75 208 ASP A CA 1
ATOM 1739 C C . ASP A 1 208 ? 27.946 -14.350 -28.401 1.00 93.75 208 ASP A C 1
ATOM 1741 O O . ASP A 1 208 ? 27.223 -15.193 -28.932 1.00 93.75 208 ASP A O 1
ATOM 1745 N N . GLY A 1 209 ? 28.018 -13.097 -28.872 1.00 94.00 209 GLY A N 1
ATOM 1746 C CA . GLY A 1 209 ? 27.268 -12.608 -30.038 1.00 94.00 209 GLY A CA 1
ATOM 1747 C C . GLY A 1 209 ? 25.776 -12.361 -29.786 1.00 94.00 209 GLY A C 1
ATOM 1748 O O . GLY A 1 209 ? 25.023 -12.150 -30.737 1.00 94.00 209 GLY A O 1
ATOM 1749 N N . LYS A 1 210 ? 25.349 -12.397 -28.522 1.00 96.44 210 LYS A N 1
ATOM 1750 C CA . LYS A 1 210 ? 24.004 -12.045 -28.065 1.00 96.44 210 LYS A CA 1
ATOM 1751 C C . LYS A 1 210 ? 24.048 -10.808 -27.180 1.00 96.44 210 LYS A C 1
ATOM 1753 O O . LYS A 1 210 ? 25.088 -10.484 -26.610 1.00 96.44 210 LYS A O 1
ATOM 1758 N N . TYR A 1 211 ? 22.903 -10.156 -27.045 1.00 97.19 211 TYR A N 1
ATOM 1759 C CA . TYR A 1 211 ? 22.755 -8.928 -26.278 1.00 97.19 211 TYR A CA 1
ATOM 1760 C C . TYR A 1 211 ? 21.773 -9.156 -25.139 1.00 97.19 211 TYR A C 1
ATOM 1762 O O . TYR A 1 211 ? 20.729 -9.779 -25.331 1.00 97.19 211 TYR A O 1
ATOM 1770 N N . TYR A 1 212 ? 22.100 -8.655 -23.956 1.00 94.88 212 TYR A N 1
ATOM 1771 C CA . TYR A 1 212 ? 21.302 -8.852 -22.754 1.00 94.88 212 TYR A CA 1
ATOM 1772 C C . TYR A 1 212 ? 21.090 -7.527 -22.038 1.00 94.88 212 TYR A C 1
ATOM 1774 O O . TYR A 1 212 ? 21.975 -6.674 -22.041 1.00 94.88 212 TYR A O 1
ATOM 1782 N N . SER A 1 213 ? 19.937 -7.379 -21.390 1.00 93.00 213 SER A N 1
ATOM 1783 C CA . SER A 1 213 ? 19.714 -6.372 -20.353 1.00 93.00 213 SER A CA 1
ATOM 1784 C C . SER A 1 213 ? 19.453 -7.060 -19.019 1.00 93.00 213 SER A C 1
ATOM 1786 O O . SER A 1 213 ? 18.818 -8.116 -18.984 1.00 93.00 213 SER A O 1
ATOM 1788 N N . TYR A 1 214 ? 19.970 -6.487 -17.936 1.00 89.31 214 TYR A N 1
ATOM 1789 C CA . TYR A 1 214 ? 19.869 -7.046 -16.591 1.00 89.31 214 TYR A CA 1
ATOM 1790 C C . TYR A 1 214 ? 19.780 -5.946 -15.532 1.00 89.31 214 TYR A C 1
ATOM 1792 O O . TYR A 1 214 ? 20.166 -4.795 -15.769 1.00 89.31 214 TYR A O 1
ATOM 1800 N N . PHE A 1 215 ? 19.265 -6.308 -14.356 1.00 83.50 215 PHE A N 1
ATOM 1801 C CA . PHE A 1 215 ? 19.289 -5.427 -13.192 1.00 83.50 215 PHE A CA 1
ATOM 1802 C C . PHE A 1 215 ? 20.674 -5.444 -12.533 1.00 83.50 215 PHE A C 1
ATOM 1804 O O . PHE A 1 215 ? 21.188 -6.506 -12.188 1.00 83.50 215 PHE A O 1
ATOM 1811 N N . ALA A 1 216 ? 21.274 -4.267 -12.357 1.00 71.31 216 ALA A N 1
ATOM 1812 C CA . ALA A 1 216 ? 22.504 -4.088 -11.596 1.00 71.31 216 ALA A CA 1
ATOM 1813 C C . ALA A 1 216 ? 22.144 -3.874 -10.119 1.00 71.31 216 ALA A C 1
ATOM 1815 O O . ALA A 1 216 ? 21.606 -2.822 -9.759 1.00 71.31 216 ALA A O 1
ATOM 1816 N N . TYR A 1 217 ? 22.393 -4.896 -9.297 1.00 61.59 217 TYR A N 1
ATOM 1817 C CA . TYR A 1 217 ? 22.227 -4.856 -7.840 1.00 61.59 217 TYR A CA 1
ATOM 1818 C C . TYR A 1 217 ? 23.478 -4.308 -7.146 1.00 61.59 217 TYR A C 1
ATOM 1820 O O . TYR A 1 217 ? 24.602 -4.682 -7.557 1.00 61.59 217 TYR A O 1
#

Sequence (217 aa):
MTIPVCLVEEHHEAYFCWHYFMDREWIGKEGNYLLHIDHHDDLAVPCYHWDFSRMPGNYREAVDFVYQVLGVADFILPAVYEKLFNVVHLMLRVSPQEYQDMKYVMKAKETELILSKEIPLVHGKYRNDADSGYVFYTMRKGGLKPIQIQEPLVLDVDLDYFCWDDSCATGTESRIEITREAYEEFVSDRYHPFRLMAKRIMEAEERDGKYYSYFAY

pLDDT: mean 89.61, std 9.71, range [52.94, 98.06]

Radius of gyration: 20.65 Å; chains: 1; bounding box: 48×42×57 Å

Foldseek 3Di:
DDDDDDDDDAQLLVQLVLLVCCVVVVADQAAAAEDAEDLAPLCDWDQQQDALVDQDPGSVSSVVSSVNGDDSRHNVVSCQLSRRHQEYEYANDPDADDKDKWKKKWADDGRTIDIDTDDCVVCVVCPPPPPPRIGIHIYIYGHPDDDDDPGHYDYHYDPCSVPVDCCVVVVDFAKDWDDPVVLCCVVVDPVPPCNPPPDNQKDKDQDPNTIMIGGDD

Secondary structure (DSSP, 8-state):
-PPP----SSGGGHHHHHHHHHHTTSS-SS-EEEEEE-SS---------S-TTS---SHHHHHHHHHHH--TTTTHHHHHHTTSEEEEEE---SS----EEEEEEEEEETTEEEEEE--HHHHGGGTT-GGG--EEEEEEE---S-----SPEEEEE-SGGGS--THHHHHS--EEEE-HHHHHHHHH-TT-GGGSSSS--EEEEEETTEEEEEE--